Protein AF-A0A2D9T1X0-F1 (afdb_monomer_lite)

Radius of gyration: 30.09 Å; chains: 1; bounding box: 70×74×77 Å

Foldseek 3Di:
DDDDDDDDDDDDDDDDDDDDDDDDDDDDDDDDDDDDDDDDDDDDDDDDDDDDDDDDDDDDDPPPPPPPPPVVPPPPDDDVVVVVVVVVVVVLQVQLLVQLLVQLDDPDLQLSLLRSQQRSLVSNCVVVVPPGDDRADSVLSSVLLVPADPQQSLCSRSVSCVVQVPSNVVSLVPDDPVNVVSNCVSRPD

Sequence (189 aa):
MRHRLPWVLGALALGAVACTEDPADSDQEVESVDVVPAPEPEATPTDDPATDPLREDGLDAVAADTEEAEDEVEPSTLPPEAEAELEELTETLRAASTAAETFETGSTICEAAHASLAAMMEEVARRYPEQVRQTPPRGAFVQACERLPEEAQECLLPRHALAHVEDCRAITERLDPEQRELLQNALGG

pLDDT: mean 75.68, std 22.19, range [37.28, 98.19]

Structure (mmCIF, N/CA/C/O backbone):
data_AF-A0A2D9T1X0-F1
#
_entry.id   AF-A0A2D9T1X0-F1
#
loop_
_atom_site.group_PDB
_atom_site.id
_atom_site.type_symbol
_atom_site.label_atom_id
_atom_site.label_alt_id
_atom_site.label_comp_id
_atom_site.label_asym_id
_atom_site.label_entity_id
_atom_site.label_seq_id
_atom_site.pdbx_PDB_ins_code
_atom_site.Cartn_x
_atom_site.Cartn_y
_atom_site.Cartn_z
_atom_site.occupancy
_atom_site.B_iso_or_equiv
_atom_site.auth_seq_id
_atom_site.auth_comp_id
_atom_site.auth_asym_id
_atom_site.auth_atom_id
_atom_site.pdbx_PDB_model_num
ATOM 1 N N . MET A 1 1 ? 32.451 35.815 -16.939 1.00 43.84 1 MET A N 1
ATOM 2 C CA . MET A 1 1 ? 31.897 36.996 -16.241 1.00 43.84 1 MET A CA 1
ATOM 3 C C . MET A 1 1 ? 31.279 36.504 -14.943 1.00 43.84 1 MET A C 1
ATOM 5 O O . MET A 1 1 ? 30.621 35.476 -14.954 1.00 43.84 1 MET A O 1
ATOM 9 N N . ARG A 1 2 ? 31.636 37.134 -13.820 1.00 50.81 2 ARG A N 1
ATOM 10 C CA . ARG A 1 2 ? 31.332 36.687 -12.452 1.00 50.81 2 ARG A CA 1
ATOM 11 C C . ARG A 1 2 ? 29.913 37.125 -12.074 1.00 50.81 2 ARG A C 1
ATOM 13 O O . ARG A 1 2 ? 29.700 38.322 -11.917 1.00 50.81 2 ARG A O 1
ATOM 20 N N . HIS A 1 3 ? 28.984 36.193 -11.882 1.00 48.41 3 HIS A N 1
ATOM 21 C CA . HIS A 1 3 ? 27.696 36.497 -11.254 1.00 48.41 3 HIS A CA 1
ATOM 22 C C . HIS A 1 3 ? 27.802 36.273 -9.743 1.00 48.41 3 HIS A C 1
ATOM 24 O O . HIS A 1 3 ? 27.948 35.150 -9.273 1.00 48.41 3 HIS A O 1
ATOM 30 N N . ARG A 1 4 ? 27.787 37.379 -8.994 1.00 59.44 4 ARG A N 1
ATOM 31 C CA . ARG A 1 4 ? 27.561 37.420 -7.547 1.00 59.44 4 ARG A CA 1
ATOM 32 C C . ARG A 1 4 ? 26.070 37.694 -7.341 1.00 59.44 4 ARG A C 1
ATOM 34 O O . ARG A 1 4 ? 25.619 38.759 -7.754 1.00 59.44 4 ARG A O 1
ATOM 41 N N . LEU A 1 5 ? 25.330 36.779 -6.716 1.00 59.59 5 LEU A N 1
ATOM 42 C CA . LEU A 1 5 ? 24.031 37.095 -6.114 1.00 59.59 5 LEU A CA 1
ATOM 43 C C . LEU A 1 5 ? 24.205 37.185 -4.589 1.00 59.59 5 LEU A C 1
ATOM 45 O O . LEU A 1 5 ? 24.788 36.271 -4.002 1.00 59.59 5 LEU A O 1
ATOM 49 N N . PRO A 1 6 ? 23.751 38.274 -3.946 1.00 62.38 6 PRO A N 1
ATOM 50 C CA . PRO A 1 6 ? 23.831 38.432 -2.504 1.00 62.38 6 PRO A CA 1
ATOM 51 C C . PRO A 1 6 ? 22.693 37.674 -1.810 1.00 62.38 6 PRO A C 1
ATOM 53 O O . PRO A 1 6 ? 21.520 37.835 -2.135 1.00 62.38 6 PRO A O 1
ATOM 56 N N . TRP A 1 7 ? 23.076 36.874 -0.819 1.00 45.88 7 TRP A N 1
ATOM 57 C CA . TRP A 1 7 ? 22.215 36.395 0.254 1.00 45.88 7 TRP A CA 1
ATOM 58 C C . TRP A 1 7 ? 21.602 37.581 1.009 1.00 45.88 7 TRP A C 1
ATOM 60 O O . TRP A 1 7 ? 22.334 38.419 1.535 1.00 45.88 7 TRP A O 1
ATOM 70 N N . VAL A 1 8 ? 20.275 37.617 1.120 1.00 58.97 8 VAL A N 1
ATOM 71 C CA . VAL A 1 8 ? 19.579 38.415 2.135 1.00 58.97 8 VAL A CA 1
ATOM 72 C C . VAL A 1 8 ? 18.989 37.436 3.143 1.00 58.97 8 VAL A C 1
ATOM 74 O O . VAL A 1 8 ? 17.979 36.787 2.892 1.00 58.97 8 VAL A O 1
ATOM 77 N N . LEU A 1 9 ? 19.687 37.313 4.272 1.00 55.38 9 LEU A N 1
ATOM 78 C CA . LEU A 1 9 ? 19.218 36.691 5.506 1.00 55.38 9 LEU A CA 1
ATOM 79 C C . LEU A 1 9 ? 18.112 37.567 6.107 1.00 55.38 9 LEU A C 1
ATOM 81 O O . LEU A 1 9 ? 18.382 38.663 6.594 1.00 55.38 9 LEU A O 1
ATOM 85 N N . GLY A 1 10 ? 16.874 37.080 6.067 1.00 44.78 10 GLY A N 1
ATOM 86 C CA . GLY A 1 10 ? 15.753 37.636 6.817 1.00 44.78 10 GLY A CA 1
ATOM 87 C C . GLY A 1 10 ? 15.617 36.919 8.154 1.00 44.78 10 GLY A C 1
ATOM 88 O O . GLY A 1 10 ? 15.105 35.806 8.211 1.00 44.78 10 GLY A O 1
ATOM 89 N N . ALA A 1 11 ? 16.097 37.560 9.217 1.00 53.25 11 ALA A N 1
ATOM 90 C CA . ALA A 1 11 ? 15.861 37.160 10.595 1.00 53.25 11 ALA A CA 1
ATOM 91 C C . ALA A 1 11 ? 14.397 37.426 10.979 1.00 53.25 11 ALA A C 1
ATOM 93 O O . ALA A 1 11 ? 13.929 38.559 10.873 1.00 53.25 11 ALA A O 1
ATOM 94 N N . LEU A 1 12 ? 13.702 36.406 11.482 1.00 55.12 12 LEU A N 1
ATOM 95 C CA . LEU A 1 12 ? 12.467 36.573 12.243 1.00 55.12 12 LEU A CA 1
ATOM 96 C C . LEU A 1 12 ? 12.664 35.946 13.619 1.00 55.12 12 LEU A C 1
ATOM 98 O O . LEU A 1 12 ? 12.616 34.734 13.801 1.00 55.12 12 LEU A O 1
ATOM 102 N N . ALA A 1 13 ? 12.940 36.833 14.570 1.00 52.50 13 ALA A N 1
ATOM 103 C CA . ALA A 1 13 ? 12.792 36.603 15.990 1.00 52.50 13 ALA A CA 1
ATOM 104 C C . ALA A 1 13 ? 11.328 36.861 16.370 1.00 52.50 13 ALA A C 1
ATOM 106 O O . ALA A 1 13 ? 10.826 37.957 16.145 1.00 52.50 13 ALA A O 1
ATOM 107 N N . LEU A 1 14 ? 10.678 35.858 16.951 1.00 54.78 14 LEU A N 1
ATOM 108 C CA . LEU A 1 14 ? 9.442 35.897 17.741 1.00 54.78 14 LEU A CA 1
ATOM 109 C C . LEU A 1 14 ? 9.439 34.556 18.485 1.00 54.78 14 LEU A C 1
ATOM 111 O O . LEU A 1 14 ? 9.634 33.525 17.860 1.00 54.78 14 LEU A O 1
ATOM 115 N N . GLY A 1 15 ? 9.271 34.427 19.786 1.00 47.25 15 GLY A N 1
ATOM 116 C CA . GLY A 1 15 ? 9.027 35.344 20.881 1.00 47.25 15 GLY A CA 1
ATOM 117 C C . GLY A 1 15 ? 8.749 34.404 22.051 1.00 47.25 15 GLY A C 1
ATOM 118 O O . GLY A 1 15 ? 7.858 33.564 21.960 1.00 47.25 15 GLY A O 1
ATOM 119 N N . ALA A 1 16 ? 9.572 34.462 23.094 1.00 52.41 16 ALA A N 1
ATOM 120 C CA . ALA A 1 16 ? 9.382 33.651 24.286 1.00 52.41 16 ALA A CA 1
ATOM 121 C C . ALA A 1 16 ? 8.131 34.139 25.030 1.00 52.41 16 ALA A C 1
ATOM 123 O O . ALA A 1 16 ? 8.090 35.286 25.474 1.00 52.41 16 ALA A O 1
ATOM 124 N N . VAL A 1 17 ? 7.138 33.267 25.189 1.00 58.19 17 VAL A N 1
ATOM 125 C CA . VAL A 1 17 ? 6.122 33.396 26.236 1.00 58.19 17 VAL A CA 1
ATOM 126 C C . VAL A 1 17 ? 6.251 32.164 27.113 1.00 58.19 17 VAL A C 1
ATOM 128 O O . VAL A 1 17 ? 5.961 31.045 26.700 1.00 58.19 17 VAL A O 1
ATOM 131 N N . ALA A 1 18 ? 6.774 32.404 28.310 1.00 48.94 18 ALA A N 1
ATOM 132 C CA . ALA A 1 18 ? 6.751 31.474 29.415 1.00 48.94 18 ALA A CA 1
ATOM 133 C C . ALA A 1 18 ? 5.303 31.324 29.900 1.00 48.94 18 ALA A C 1
ATOM 135 O O . ALA A 1 18 ? 4.686 32.311 30.296 1.00 48.94 18 ALA A O 1
ATOM 136 N N . CYS A 1 19 ? 4.795 30.095 29.900 1.00 62.22 19 CYS A N 1
ATOM 137 C CA . CYS A 1 19 ? 3.714 29.692 30.788 1.00 62.22 19 CYS A CA 1
ATOM 138 C C . CYS A 1 19 ? 4.312 28.701 31.784 1.00 62.22 19 CYS A C 1
ATOM 140 O O . CYS A 1 19 ? 4.759 27.613 31.427 1.00 62.22 19 CYS A O 1
ATOM 142 N N . THR A 1 20 ? 4.403 29.175 33.019 1.00 57.97 20 THR A N 1
ATOM 143 C CA . THR A 1 20 ? 4.550 28.395 34.239 1.00 57.97 20 THR A CA 1
ATOM 144 C C . THR A 1 20 ? 3.359 27.455 34.387 1.00 57.97 20 THR A C 1
ATOM 146 O O . THR A 1 20 ? 2.254 27.854 34.051 1.00 57.97 20 THR A O 1
ATOM 149 N N . GLU A 1 21 ? 3.580 26.234 34.871 1.00 54.38 21 GLU A N 1
ATOM 150 C CA . GLU A 1 21 ? 2.894 25.656 36.039 1.00 54.38 21 GLU A CA 1
ATOM 151 C C . GLU A 1 21 ? 3.222 24.159 36.163 1.00 54.38 21 GLU A C 1
ATOM 153 O O . GLU A 1 21 ? 2.776 23.317 35.391 1.00 54.38 21 GLU A O 1
ATOM 158 N N . ASP A 1 22 ? 4.065 23.892 37.159 1.00 57.44 22 ASP A N 1
ATOM 159 C CA . ASP A 1 22 ? 4.236 22.642 37.905 1.00 57.44 22 ASP A CA 1
ATOM 160 C C . ASP A 1 22 ? 3.071 22.565 38.919 1.00 57.44 22 ASP A C 1
ATOM 162 O O . ASP A 1 22 ? 2.733 23.611 39.495 1.00 57.44 22 ASP A O 1
ATOM 166 N N . PRO A 1 23 ? 2.407 21.407 39.127 1.00 55.31 23 PRO A N 1
ATOM 167 C CA . PRO A 1 23 ? 2.865 20.556 40.230 1.00 55.31 23 PRO A CA 1
ATOM 168 C C . PRO A 1 23 ? 2.621 19.037 40.113 1.00 55.31 23 PRO A C 1
ATOM 170 O O . PRO A 1 23 ? 1.718 18.565 39.426 1.00 55.31 23 PRO A O 1
ATOM 173 N N . ALA A 1 24 ? 3.359 18.339 40.983 1.00 46.12 24 ALA A N 1
ATOM 174 C CA . ALA A 1 24 ? 3.021 17.088 41.673 1.00 46.12 24 ALA A CA 1
ATOM 175 C C . ALA A 1 24 ? 3.340 15.761 40.960 1.00 46.12 24 ALA A C 1
ATOM 177 O O . ALA A 1 24 ? 2.510 15.138 40.306 1.00 46.12 24 ALA A O 1
ATOM 178 N N . ASP A 1 25 ? 4.565 15.290 41.196 1.00 46.03 25 ASP A N 1
ATOM 179 C CA . ASP A 1 25 ? 4.829 14.226 42.179 1.00 46.03 25 ASP A CA 1
ATOM 180 C C . ASP A 1 25 ? 3.603 13.377 42.580 1.00 46.03 25 ASP A C 1
ATOM 182 O O . ASP A 1 25 ? 2.707 13.810 43.311 1.00 46.03 25 ASP A O 1
ATOM 186 N N . SER A 1 26 ? 3.574 12.142 42.095 1.00 50.31 26 SER A N 1
ATOM 187 C CA . SER A 1 26 ? 2.886 11.034 42.750 1.00 50.31 26 SER A CA 1
ATOM 188 C C . SER A 1 26 ? 3.635 9.760 42.400 1.00 50.31 26 SER A C 1
ATOM 190 O O . SER A 1 26 ? 3.354 9.096 41.402 1.00 50.31 26 SER A O 1
ATOM 192 N N . ASP A 1 27 ? 4.612 9.451 43.247 1.00 46.34 27 ASP A N 1
ATOM 193 C CA . ASP A 1 27 ? 5.010 8.084 43.541 1.00 46.34 27 ASP A CA 1
ATOM 194 C C . ASP A 1 27 ? 3.757 7.225 43.770 1.00 46.34 27 ASP A C 1
ATOM 196 O O . ASP A 1 27 ? 2.950 7.483 44.667 1.00 46.34 27 ASP A O 1
ATOM 200 N N . GLN A 1 28 ? 3.602 6.175 42.969 1.00 48.91 28 GLN A N 1
ATOM 201 C CA . GLN A 1 28 ? 2.800 5.026 43.363 1.00 48.91 28 GLN A CA 1
ATOM 202 C C . GLN A 1 28 ? 3.618 3.766 43.097 1.00 48.91 28 GLN A C 1
ATOM 204 O O . GLN A 1 28 ? 3.569 3.145 42.036 1.00 48.91 28 GLN A O 1
ATOM 209 N N . GLU A 1 29 ? 4.438 3.445 44.095 1.00 46.28 29 GLU A N 1
ATOM 210 C CA . GLU A 1 29 ? 4.947 2.106 44.323 1.00 46.28 29 GLU A CA 1
ATOM 211 C C . GLU A 1 29 ? 3.789 1.148 44.658 1.00 46.28 29 GLU A C 1
ATOM 213 O O . GLU A 1 29 ? 2.901 1.472 45.443 1.00 46.28 29 GLU A O 1
ATOM 218 N N . VAL A 1 30 ? 3.907 -0.057 44.092 1.00 48.47 30 VAL A N 1
ATOM 219 C CA . VAL A 1 30 ? 3.386 -1.364 44.527 1.00 48.47 30 VAL A CA 1
ATOM 220 C C . VAL A 1 30 ? 1.869 -1.581 44.632 1.00 48.47 30 VAL A C 1
ATOM 222 O O . VAL A 1 30 ? 1.229 -1.212 45.603 1.00 48.47 30 VAL A O 1
ATOM 225 N N . GLU A 1 31 ? 1.344 -2.428 43.741 1.00 47.66 31 GLU A N 1
ATOM 226 C CA . GLU A 1 31 ? 0.754 -3.695 44.195 1.00 47.66 31 GLU A CA 1
ATOM 227 C C . GLU A 1 31 ? 0.831 -4.748 43.080 1.00 47.66 31 GLU A C 1
ATOM 229 O O . GLU A 1 31 ? 0.137 -4.704 42.067 1.00 47.66 31 GLU A O 1
ATOM 234 N N . SER A 1 32 ? 1.739 -5.701 43.260 1.00 52.56 32 SER A N 1
ATOM 235 C CA . SER A 1 32 ? 1.721 -6.989 42.583 1.00 52.56 32 SER A CA 1
ATOM 236 C C . SER A 1 32 ? 0.535 -7.797 43.105 1.00 52.56 32 SER A C 1
ATOM 238 O O . SER A 1 32 ? 0.541 -8.183 44.275 1.00 52.56 32 SER A O 1
ATOM 240 N N . VAL A 1 33 ? -0.443 -8.073 42.241 1.00 52.72 33 VAL A N 1
ATOM 241 C CA . VAL A 1 33 ? -1.524 -9.022 42.522 1.00 52.72 33 VAL A CA 1
ATOM 242 C C . VAL A 1 33 ? -1.424 -10.206 41.568 1.00 52.72 33 VAL A C 1
ATOM 244 O O . VAL A 1 33 ? -1.300 -10.057 40.353 1.00 52.72 33 VAL A O 1
ATOM 247 N N . ASP A 1 34 ? -1.435 -11.370 42.205 1.00 49.19 34 ASP A N 1
ATOM 248 C CA . ASP A 1 34 ? -1.411 -12.735 41.711 1.00 49.19 34 ASP A CA 1
ATOM 249 C C . ASP A 1 34 ? -2.084 -13.010 40.359 1.00 49.19 34 ASP A C 1
ATOM 251 O O . ASP A 1 34 ? -3.245 -12.696 40.099 1.00 49.19 34 ASP A O 1
ATOM 255 N N . VAL A 1 35 ? -1.336 -13.778 39.569 1.00 50.41 35 VAL A N 1
ATOM 256 C CA . VAL A 1 35 ? -1.814 -14.705 38.545 1.00 50.41 35 VAL A CA 1
ATOM 257 C C . VAL A 1 35 ? -2.841 -15.669 39.146 1.00 50.41 35 VAL A C 1
ATOM 259 O O . VAL A 1 35 ? -2.502 -16.449 40.032 1.00 50.41 35 VAL A O 1
ATOM 262 N N . VAL A 1 36 ? -4.049 -15.722 38.578 1.00 54.88 36 VAL A N 1
ATOM 263 C CA . VAL A 1 36 ? -4.933 -16.900 38.658 1.00 54.88 36 VAL A CA 1
ATOM 264 C C . VAL A 1 36 ? -5.550 -17.139 37.266 1.00 54.88 36 VAL A C 1
ATOM 266 O O . VAL A 1 36 ? -5.914 -16.173 36.597 1.00 54.88 36 VAL A O 1
ATOM 269 N N . PRO A 1 37 ? -5.577 -18.397 36.782 1.00 51.94 37 PRO A N 1
ATOM 270 C CA . PRO A 1 37 ? -5.518 -18.723 35.360 1.00 51.94 37 PRO A CA 1
ATOM 271 C C . PRO A 1 37 ? -6.873 -18.752 34.643 1.00 51.94 37 PRO A C 1
ATOM 273 O O . PRO A 1 37 ? -7.941 -18.793 35.251 1.00 51.94 37 PRO A O 1
ATOM 276 N N . ALA A 1 38 ? -6.762 -18.805 33.315 1.00 49.22 38 ALA A N 1
ATOM 277 C CA . ALA A 1 38 ? -7.806 -19.124 32.355 1.00 49.22 38 ALA A CA 1
ATOM 278 C C . ALA A 1 38 ? -8.633 -20.370 32.723 1.00 49.22 38 ALA A C 1
ATOM 280 O O . ALA A 1 38 ? -8.080 -21.377 33.175 1.00 49.22 38 ALA A O 1
ATOM 281 N N . PRO A 1 39 ? -9.931 -20.349 32.393 1.00 45.09 39 PRO A N 1
ATOM 282 C CA . PRO A 1 39 ? -10.650 -21.542 31.987 1.00 45.09 39 PRO A CA 1
ATOM 283 C C . PRO A 1 39 ? -11.050 -21.450 30.506 1.00 45.09 39 PRO A C 1
ATOM 285 O O . PRO A 1 39 ? -12.018 -20.794 30.145 1.00 45.09 39 PRO A O 1
ATOM 288 N N . GLU A 1 40 ? -10.332 -22.180 29.664 1.00 47.00 40 GLU A N 1
ATOM 289 C CA . GLU A 1 40 ? -10.893 -22.877 28.500 1.00 47.00 40 GLU A CA 1
ATOM 290 C C . GLU A 1 40 ? -10.432 -24.344 28.635 1.00 47.00 40 GLU A C 1
ATOM 292 O O . GLU A 1 40 ? -9.414 -24.563 29.305 1.00 47.00 40 GLU A O 1
ATOM 297 N N . PRO A 1 41 ? -11.083 -25.372 28.054 1.00 50.31 41 PRO A N 1
ATOM 298 C CA . PRO A 1 41 ? -12.150 -25.341 27.049 1.00 50.31 41 PRO A CA 1
ATOM 299 C C . PRO A 1 41 ? -13.328 -26.295 27.366 1.00 50.31 41 PRO A C 1
ATOM 301 O O . PRO A 1 41 ? -13.127 -27.403 27.863 1.00 50.31 41 PRO A O 1
ATOM 304 N N . GLU A 1 42 ? -14.554 -25.946 26.972 1.00 42.62 42 GLU A N 1
ATOM 305 C CA . GLU A 1 42 ? -15.572 -26.976 26.718 1.00 42.62 42 GLU A CA 1
ATOM 306 C C . GLU A 1 42 ? -15.734 -27.148 25.216 1.00 42.62 42 GLU A C 1
ATOM 308 O O . GLU A 1 42 ? -16.128 -26.248 24.479 1.00 42.62 42 GLU A O 1
ATOM 313 N N . ALA A 1 43 ? -15.335 -28.333 24.777 1.00 41.38 43 ALA A N 1
ATOM 314 C CA . ALA A 1 43 ? -15.369 -28.770 23.408 1.00 41.38 43 ALA A CA 1
ATOM 315 C C . ALA A 1 43 ? -16.615 -29.623 23.137 1.00 41.38 43 ALA A C 1
ATOM 317 O O . ALA A 1 43 ? -17.142 -30.305 24.019 1.00 41.38 43 ALA A O 1
ATOM 318 N N . THR A 1 44 ? -16.888 -29.724 21.835 1.00 43.41 44 THR A N 1
ATOM 319 C CA . THR A 1 44 ? -17.511 -30.847 21.115 1.00 43.41 44 THR A CA 1
ATOM 320 C C . THR A 1 44 ? -19.017 -30.713 20.802 1.00 43.41 44 THR A C 1
ATOM 322 O O . THR A 1 44 ? -19.690 -29.824 21.316 1.00 43.41 44 THR A O 1
ATOM 325 N N . PRO A 1 45 ? -19.522 -31.479 19.817 1.00 50.84 45 PRO A N 1
ATOM 326 C CA . PRO A 1 45 ? -19.800 -30.958 18.484 1.00 50.84 45 PRO A CA 1
ATOM 327 C C . PRO A 1 45 ? -21.254 -31.276 18.099 1.00 50.84 45 PRO A C 1
ATOM 329 O O . PRO A 1 45 ? -21.930 -32.086 18.734 1.00 50.84 45 PRO A O 1
ATOM 332 N N . THR A 1 46 ? -21.769 -30.704 17.020 1.00 40.38 46 THR A N 1
ATOM 333 C CA . THR A 1 46 ? -22.938 -31.305 16.365 1.00 40.38 46 THR A CA 1
ATOM 334 C C . THR A 1 46 ? -22.733 -31.237 14.866 1.00 40.38 46 THR A C 1
ATOM 336 O O . THR A 1 46 ? -23.019 -30.237 14.217 1.00 40.38 46 THR A O 1
ATOM 339 N N . ASP A 1 47 ? -22.153 -32.324 14.363 1.00 44.28 47 ASP A N 1
ATOM 340 C CA . ASP A 1 47 ? -22.444 -32.877 13.047 1.00 44.28 47 ASP A CA 1
ATOM 341 C C . ASP A 1 47 ? -23.965 -32.986 12.878 1.00 44.28 47 ASP A C 1
ATOM 343 O O . ASP A 1 47 ? -24.621 -33.642 13.689 1.00 44.28 47 ASP A O 1
ATOM 347 N N . ASP A 1 48 ? -24.508 -32.406 11.812 1.00 43.75 48 ASP A N 1
ATOM 348 C CA . ASP A 1 48 ? -25.709 -32.951 11.181 1.00 43.75 48 ASP A CA 1
ATOM 349 C C . ASP A 1 48 ? -25.604 -32.782 9.651 1.00 43.75 48 ASP A C 1
ATOM 351 O O . ASP A 1 48 ? -25.845 -31.695 9.112 1.00 43.75 48 ASP A O 1
ATOM 355 N N . PRO A 1 49 ? -25.163 -33.827 8.927 1.00 49.31 49 PRO A N 1
ATOM 356 C CA . PRO A 1 49 ? -25.198 -33.873 7.474 1.00 49.31 49 PRO A CA 1
ATOM 357 C C . PRO A 1 49 ? -26.599 -34.281 7.004 1.00 49.31 49 PRO A C 1
ATOM 359 O O . PRO A 1 49 ? -26.886 -35.456 6.777 1.00 49.31 49 PRO A O 1
ATOM 362 N N . ALA A 1 50 ? -27.473 -33.300 6.796 1.00 44.59 50 ALA A N 1
ATOM 363 C CA . ALA A 1 50 ? -28.732 -33.514 6.092 1.00 44.59 50 ALA A CA 1
ATOM 364 C C . 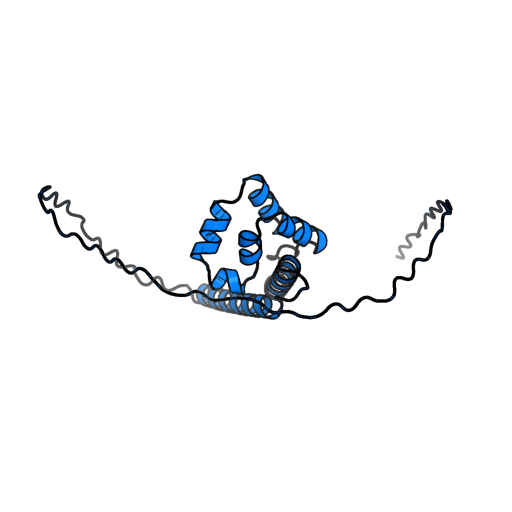ALA A 1 50 ? -28.547 -33.283 4.584 1.00 44.59 50 ALA A C 1
ATOM 366 O O . ALA A 1 50 ? -28.916 -32.253 4.023 1.00 44.59 50 ALA A O 1
ATOM 367 N N . THR A 1 51 ? -27.972 -34.281 3.917 1.00 41.53 51 THR A N 1
ATOM 368 C CA . THR A 1 51 ? -28.344 -34.620 2.540 1.00 41.53 51 THR A CA 1
ATOM 369 C C . THR A 1 51 ? -29.840 -34.923 2.488 1.00 41.53 51 THR A C 1
ATOM 371 O O . THR A 1 51 ? -30.277 -35.873 3.134 1.00 41.53 51 THR A O 1
ATOM 374 N N . ASP A 1 52 ? -30.594 -34.190 1.669 1.00 38.22 52 ASP A N 1
ATOM 375 C CA . ASP A 1 52 ? -31.854 -34.680 1.104 1.00 38.22 52 ASP A CA 1
ATOM 376 C C . ASP A 1 52 ? -31.785 -34.598 -0.437 1.00 38.22 52 ASP A C 1
ATOM 378 O O . ASP A 1 52 ? -31.321 -33.584 -0.974 1.00 38.22 52 ASP A O 1
ATOM 382 N N . PRO A 1 53 ? -32.127 -35.686 -1.152 1.00 47.53 53 PRO A N 1
ATOM 383 C CA . PRO A 1 53 ? -31.816 -35.870 -2.559 1.00 47.53 53 PRO A CA 1
ATOM 384 C C . PRO A 1 53 ? -32.955 -35.429 -3.491 1.00 47.53 53 PRO A C 1
ATOM 386 O O . PRO A 1 53 ? -34.130 -35.532 -3.173 1.00 47.53 53 PRO A O 1
ATOM 389 N N . LEU A 1 54 ? -32.562 -35.060 -4.713 1.00 46.00 54 LEU A N 1
ATOM 390 C CA . LEU A 1 54 ? -33.287 -35.296 -5.969 1.00 46.00 54 LEU A CA 1
ATOM 391 C C . LEU A 1 54 ? -34.809 -35.050 -5.970 1.00 46.00 54 LEU A C 1
ATOM 393 O O . LEU A 1 54 ? -35.614 -35.932 -5.666 1.00 46.00 54 LEU A O 1
ATOM 397 N N . ARG A 1 55 ? -35.208 -33.939 -6.595 1.00 37.28 55 ARG A N 1
ATOM 398 C CA . ARG A 1 55 ? -36.346 -33.988 -7.517 1.00 37.28 55 ARG A CA 1
ATOM 399 C C . ARG A 1 55 ? -35.975 -33.346 -8.845 1.00 37.28 55 ARG A C 1
ATOM 401 O O . ARG A 1 55 ? -36.033 -32.134 -9.024 1.00 37.28 55 ARG A O 1
ATOM 408 N N . GLU A 1 56 ? -35.581 -34.231 -9.749 1.00 51.06 56 GLU A N 1
ATOM 409 C CA . GLU A 1 56 ? -35.642 -34.053 -11.190 1.00 51.06 56 GLU A CA 1
ATOM 410 C C . GLU A 1 56 ? -37.095 -33.794 -11.605 1.00 51.06 56 GLU A C 1
ATOM 412 O O . GLU A 1 56 ? -38.006 -34.430 -11.077 1.00 51.06 56 GLU A O 1
ATOM 417 N N . ASP A 1 57 ? -37.305 -32.845 -12.514 1.00 39.69 57 ASP A N 1
ATOM 418 C CA . ASP A 1 57 ? -38.213 -32.993 -13.656 1.00 39.69 57 ASP A CA 1
ATOM 419 C C . ASP A 1 57 ? -38.218 -31.691 -14.468 1.00 39.69 57 ASP A C 1
ATOM 421 O O . ASP A 1 57 ? -38.853 -30.702 -14.107 1.00 39.69 57 ASP A O 1
ATOM 425 N N . GLY A 1 58 ? -37.513 -31.745 -15.598 1.00 38.62 58 GLY A N 1
ATOM 426 C CA . GLY A 1 58 ? -38.046 -31.286 -16.875 1.00 38.62 58 GLY A CA 1
ATOM 427 C C . GLY A 1 58 ? -38.118 -29.785 -17.116 1.00 38.62 58 GLY A C 1
ATOM 428 O O . GLY A 1 58 ? -39.162 -29.181 -16.903 1.00 38.62 58 GLY A O 1
ATOM 429 N N . LEU A 1 59 ? -37.084 -29.249 -17.767 1.00 44.12 59 LEU A N 1
ATOM 430 C CA . LEU A 1 59 ? -37.292 -28.342 -18.895 1.00 44.12 59 LEU A CA 1
ATOM 431 C C . LEU A 1 59 ? -36.322 -28.708 -20.020 1.00 44.12 59 LEU A C 1
ATOM 433 O O . LEU A 1 59 ? -35.124 -28.447 -19.954 1.00 44.12 59 LEU A O 1
ATOM 437 N N . ASP A 1 60 ? -36.905 -29.396 -20.998 1.00 39.56 60 ASP A N 1
ATOM 438 C CA . ASP A 1 60 ? -36.570 -29.443 -22.413 1.00 39.56 60 ASP A CA 1
ATOM 439 C C . ASP A 1 60 ? -35.356 -28.633 -22.879 1.00 39.56 60 ASP A C 1
ATOM 441 O O . ASP A 1 60 ? -35.309 -27.404 -22.826 1.00 39.56 60 ASP A O 1
ATOM 445 N N . ALA A 1 61 ? -34.442 -29.400 -23.469 1.00 49.94 61 ALA A N 1
ATOM 446 C CA . ALA A 1 61 ? -33.639 -29.071 -24.631 1.00 49.94 61 ALA A CA 1
ATOM 447 C C . ALA A 1 61 ? -34.073 -27.802 -25.390 1.00 49.94 61 ALA A C 1
ATOM 449 O O . ALA A 1 61 ? -34.915 -27.829 -26.286 1.00 49.94 61 ALA A O 1
ATOM 450 N N . VAL A 1 62 ? -33.346 -26.720 -25.141 1.00 44.38 62 VAL A N 1
ATOM 451 C CA . VAL A 1 62 ? -32.871 -25.877 -26.232 1.00 44.38 62 VAL A CA 1
ATOM 452 C C . VAL A 1 62 ? -31.396 -26.192 -26.406 1.00 44.38 62 VAL A C 1
ATOM 454 O O . VAL A 1 62 ? -30.527 -25.610 -25.763 1.00 44.38 62 VAL A O 1
ATOM 457 N N . ALA A 1 63 ? -31.128 -27.170 -27.272 1.00 45.88 63 ALA A N 1
ATOM 458 C CA . ALA A 1 63 ? -29.872 -27.224 -27.998 1.00 45.88 63 ALA A CA 1
ATOM 459 C C . ALA A 1 63 ? -29.798 -25.936 -28.831 1.00 45.88 63 ALA A C 1
ATOM 461 O O . ALA A 1 63 ? -30.242 -25.882 -29.974 1.00 45.88 63 ALA A O 1
ATOM 462 N N . ALA A 1 64 ? -29.352 -24.856 -28.196 1.00 44.84 64 ALA A N 1
ATOM 463 C CA . ALA A 1 64 ? -28.688 -23.803 -28.919 1.00 44.84 64 ALA A CA 1
ATOM 464 C C . ALA A 1 64 ? -27.329 -24.395 -29.277 1.00 44.84 64 ALA A C 1
ATOM 466 O O . ALA A 1 64 ? -26.548 -24.722 -28.383 1.00 44.84 64 ALA A O 1
ATOM 467 N N . ASP A 1 65 ? -27.126 -24.612 -30.573 1.00 46.25 65 ASP A N 1
ATOM 468 C CA . ASP A 1 65 ? -25.824 -24.598 -31.227 1.00 46.25 65 ASP A CA 1
ATOM 469 C C . ASP A 1 65 ? -24.997 -23.442 -30.643 1.00 46.25 65 ASP A C 1
ATOM 471 O O . ASP A 1 65 ? -25.013 -22.313 -31.133 1.00 46.25 65 ASP A O 1
ATOM 475 N N . THR A 1 66 ? -24.306 -23.705 -29.542 1.00 45.03 66 THR A N 1
ATOM 476 C CA . THR A 1 66 ? -23.054 -23.031 -29.269 1.00 45.03 66 THR A CA 1
ATOM 477 C C . THR A 1 66 ? -22.083 -23.794 -30.142 1.00 45.03 66 THR A C 1
ATOM 479 O O . THR A 1 66 ? -21.577 -24.841 -29.743 1.00 45.03 66 THR A O 1
ATOM 482 N N . GLU A 1 67 ? -21.906 -23.322 -31.377 1.00 52.47 67 GLU A N 1
ATOM 483 C CA . GL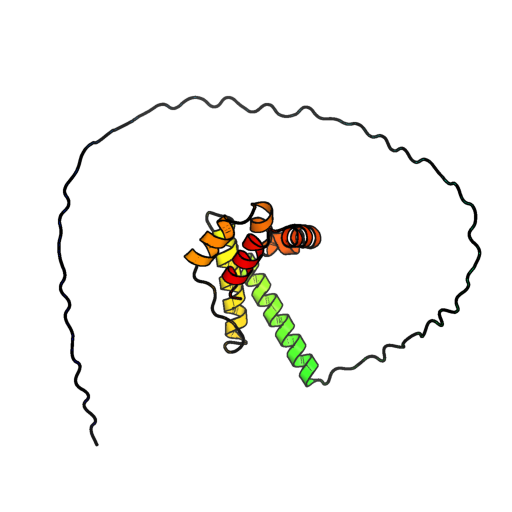U A 1 67 ? -20.647 -23.548 -32.067 1.00 52.47 67 GLU A CA 1
ATOM 484 C C . GLU A 1 67 ? -19.574 -23.122 -31.060 1.00 52.47 67 GLU A C 1
ATOM 486 O O . GLU A 1 67 ? -19.388 -21.932 -30.791 1.00 52.47 67 GLU A O 1
ATOM 491 N N . GLU A 1 68 ? -18.947 -24.109 -30.415 1.00 52.59 68 GLU A N 1
ATOM 492 C CA . GLU A 1 68 ? -17.594 -23.978 -29.911 1.00 52.59 68 GLU A CA 1
ATOM 493 C C . GLU A 1 68 ? -16.780 -23.562 -31.132 1.00 52.59 68 GLU A C 1
ATOM 495 O O . GLU A 1 68 ? -16.252 -24.379 -31.880 1.00 52.59 68 GLU A O 1
ATOM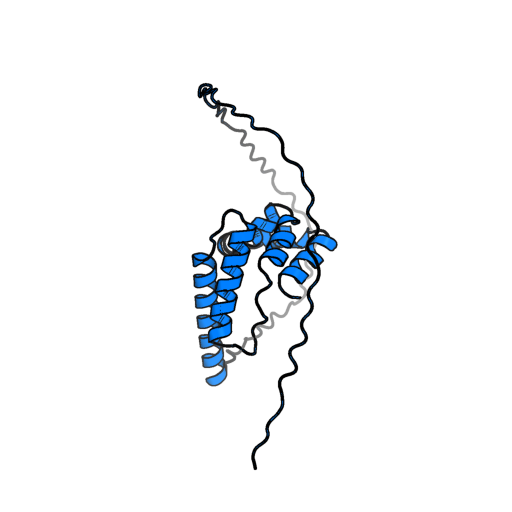 500 N N . ALA A 1 69 ? -16.727 -22.252 -31.369 1.00 52.34 69 ALA A N 1
ATOM 501 C CA . ALA A 1 69 ? -15.518 -21.657 -31.866 1.00 52.34 69 ALA A CA 1
ATOM 502 C C . ALA A 1 69 ? -14.485 -22.004 -30.797 1.00 52.34 69 ALA A C 1
ATOM 504 O O . ALA A 1 69 ? -14.331 -21.311 -29.790 1.00 52.34 69 ALA A O 1
ATOM 505 N N . GLU A 1 70 ? -13.852 -23.156 -30.998 1.00 53.03 70 GLU A N 1
ATOM 506 C CA . GLU A 1 70 ? -12.455 -23.371 -30.696 1.00 53.03 70 GLU A CA 1
ATOM 507 C C . GLU A 1 70 ? -11.744 -22.177 -31.341 1.00 53.03 70 GLU A C 1
ATOM 509 O O . GLU A 1 70 ? -11.302 -22.224 -32.487 1.00 53.03 70 GLU A O 1
ATOM 514 N N . ASP A 1 71 ? -11.772 -21.032 -30.655 1.00 48.31 71 ASP A N 1
ATOM 515 C CA . ASP A 1 71 ? -10.858 -19.941 -30.906 1.00 48.31 71 ASP A CA 1
ATOM 516 C C . ASP A 1 71 ? -9.523 -20.580 -30.550 1.00 48.31 71 ASP A C 1
ATOM 518 O O . ASP A 1 71 ? -9.131 -20.659 -29.383 1.00 48.31 71 ASP A O 1
ATOM 522 N N . GLU A 1 72 ? -8.924 -21.233 -31.550 1.00 52.81 72 GLU A N 1
ATOM 523 C CA . GLU A 1 72 ? -7.529 -21.602 -31.552 1.00 52.81 72 GLU A CA 1
ATOM 524 C C . GLU A 1 72 ? -6.818 -20.290 -31.260 1.00 52.81 72 GLU A C 1
ATOM 526 O O . GLU A 1 72 ? -6.586 -19.481 -32.157 1.00 52.81 72 GLU A O 1
ATOM 531 N N . VAL A 1 73 ? -6.570 -20.040 -29.972 1.00 59.38 73 VAL A N 1
ATOM 532 C CA . VAL A 1 73 ? -5.720 -18.961 -29.508 1.00 59.38 73 VAL A CA 1
ATOM 533 C C . VAL A 1 73 ? -4.371 -19.301 -30.110 1.00 59.38 73 VAL A C 1
ATOM 535 O O . VAL A 1 73 ? -3.601 -20.077 -29.536 1.00 59.38 73 VAL A O 1
ATOM 538 N N . GLU A 1 74 ? -4.128 -18.805 -31.325 1.00 55.50 74 GLU A N 1
ATOM 539 C CA . GLU A 1 74 ? -2.832 -18.912 -31.961 1.00 55.50 74 GLU A CA 1
ATOM 540 C C . GLU A 1 74 ? -1.832 -18.432 -30.912 1.00 55.50 74 GLU A C 1
ATOM 542 O O . GLU A 1 74 ? -2.060 -17.379 -30.299 1.00 55.50 74 GLU A O 1
ATOM 547 N N . PRO A 1 75 ? -0.771 -19.205 -30.625 1.00 57.47 75 PRO A N 1
ATOM 548 C CA . PRO A 1 75 ? 0.207 -18.807 -29.635 1.00 57.47 75 PRO A CA 1
ATOM 549 C C . PRO A 1 75 ? 0.806 -17.486 -30.103 1.00 57.47 75 PRO A C 1
ATOM 551 O O . PRO A 1 75 ? 1.647 -17.445 -31.000 1.00 57.47 75 PRO A O 1
ATOM 554 N N . SER A 1 76 ? 0.317 -16.393 -29.521 1.00 66.50 76 SER A N 1
ATOM 555 C CA . SER A 1 76 ? 0.777 -15.052 -29.817 1.00 66.50 76 SER A CA 1
ATOM 556 C C . SER A 1 76 ? 2.169 -14.939 -29.219 1.00 66.50 76 SER A C 1
ATOM 558 O O . SER A 1 76 ? 2.336 -14.572 -28.058 1.00 66.50 76 SER A O 1
ATOM 560 N N . THR A 1 77 ? 3.174 -15.330 -29.999 1.00 78.88 77 THR A N 1
ATOM 561 C CA . THR A 1 77 ? 4.578 -15.162 -29.641 1.00 78.88 77 THR A CA 1
ATOM 562 C C . THR A 1 77 ? 4.835 -13.671 -29.509 1.00 78.88 77 THR A C 1
ATOM 564 O O . THR A 1 77 ? 4.704 -12.925 -30.487 1.00 78.88 77 THR A O 1
ATOM 567 N N . LEU A 1 78 ? 5.146 -13.229 -28.294 1.00 81.62 78 LEU A N 1
ATOM 568 C CA . LEU A 1 78 ? 5.529 -11.851 -28.048 1.00 81.62 78 LEU A CA 1
ATOM 569 C C . LEU A 1 78 ? 6.825 -11.557 -28.822 1.00 81.62 78 LEU A C 1
ATOM 571 O O . LEU A 1 78 ? 7.675 -12.436 -28.978 1.00 81.62 78 LEU A O 1
ATOM 575 N N . PRO A 1 79 ? 7.008 -10.331 -29.338 1.00 87.69 79 PRO A N 1
ATOM 576 C CA . PRO A 1 79 ? 8.314 -9.909 -29.816 1.00 87.69 79 PRO A CA 1
ATOM 577 C C . PRO A 1 79 ? 9.361 -10.120 -28.709 1.00 87.69 79 PRO A C 1
ATOM 579 O O . PRO A 1 79 ? 9.054 -9.848 -27.548 1.00 87.69 79 PRO A O 1
ATOM 582 N N . PRO A 1 80 ? 10.602 -10.524 -29.034 1.00 85.00 80 PRO A N 1
ATOM 583 C CA . PRO A 1 80 ? 11.621 -10.844 -28.026 1.00 85.00 80 PRO A CA 1
ATOM 584 C C . PRO A 1 80 ? 11.927 -9.669 -27.083 1.00 85.00 80 PRO A C 1
ATOM 586 O O . PRO A 1 80 ? 12.334 -9.867 -25.944 1.00 85.00 80 PRO A O 1
ATOM 589 N N . GLU A 1 81 ? 11.708 -8.434 -27.542 1.00 85.94 81 GLU A N 1
ATOM 590 C CA . GLU A 1 81 ? 11.850 -7.229 -26.720 1.00 85.94 81 GLU A CA 1
ATOM 591 C C . GLU A 1 81 ? 10.756 -7.140 -25.644 1.00 85.94 81 GLU A C 1
ATOM 593 O O . GLU A 1 81 ? 11.058 -6.864 -24.489 1.00 85.94 81 GLU A O 1
ATOM 598 N N . ALA A 1 82 ? 9.509 -7.476 -25.991 1.00 89.44 82 ALA A N 1
ATOM 599 C CA . ALA A 1 82 ? 8.395 -7.503 -25.046 1.00 89.44 82 ALA A CA 1
ATOM 600 C C . ALA A 1 82 ? 8.516 -8.663 -24.041 1.00 89.44 82 ALA A C 1
ATOM 602 O O . ALA A 1 82 ? 8.114 -8.523 -22.889 1.00 89.44 82 ALA A O 1
ATOM 603 N N . GLU A 1 83 ? 9.088 -9.799 -24.454 1.00 90.12 83 GLU A N 1
ATOM 604 C CA . GLU A 1 83 ? 9.396 -10.911 -23.543 1.00 90.12 83 GLU A CA 1
ATOM 605 C C . GLU A 1 83 ? 10.440 -10.503 -22.496 1.00 90.12 83 GLU A C 1
ATOM 607 O O . GLU A 1 83 ? 10.241 -10.748 -21.306 1.00 90.12 83 GLU A O 1
ATOM 612 N N . ALA A 1 84 ? 11.513 -9.828 -22.919 1.00 89.81 84 ALA A N 1
ATOM 613 C CA . ALA A 1 84 ? 12.552 -9.343 -22.015 1.00 89.81 84 ALA A CA 1
ATOM 614 C C . ALA A 1 84 ? 12.025 -8.278 -21.036 1.00 89.81 84 ALA A C 1
ATOM 616 O O . ALA A 1 84 ? 12.337 -8.326 -19.847 1.00 89.81 84 ALA A O 1
ATOM 617 N N . GLU A 1 85 ? 11.193 -7.343 -21.509 1.00 90.69 85 GLU A N 1
ATOM 618 C CA . GLU A 1 85 ? 10.536 -6.354 -20.644 1.00 90.69 85 GLU A CA 1
ATOM 619 C C . GLU A 1 85 ? 9.600 -7.017 -19.622 1.00 90.69 85 GLU A C 1
ATOM 621 O O . GLU A 1 85 ? 9.575 -6.625 -18.454 1.00 90.69 85 GLU A O 1
ATOM 626 N N . LEU A 1 86 ? 8.857 -8.052 -20.028 1.00 92.50 86 LEU A N 1
ATOM 627 C CA . LEU A 1 86 ? 7.976 -8.799 -19.131 1.00 92.50 86 LEU A CA 1
ATOM 628 C C . LEU A 1 86 ? 8.759 -9.594 -18.076 1.00 92.50 86 LEU A C 1
ATOM 630 O O . LEU A 1 86 ? 8.349 -9.644 -16.912 1.00 92.50 86 LEU A O 1
ATOM 634 N N . GLU A 1 87 ? 9.874 -10.215 -18.461 1.00 93.75 87 GLU A N 1
ATOM 635 C CA . GLU A 1 87 ? 10.753 -10.930 -17.533 1.00 93.75 87 GLU A CA 1
ATOM 636 C C . GLU A 1 87 ? 11.331 -9.973 -16.483 1.00 93.75 87 GLU A C 1
ATOM 638 O O . GLU A 1 87 ? 11.248 -10.245 -15.283 1.00 93.75 87 GLU A O 1
ATOM 643 N N . GLU A 1 88 ? 11.813 -8.809 -16.919 1.00 93.56 88 GLU A N 1
ATOM 644 C CA . GLU A 1 88 ? 12.326 -7.760 -16.038 1.00 93.56 88 GLU A CA 1
ATOM 645 C C . GLU A 1 88 ? 11.253 -7.224 -15.078 1.00 93.56 88 GLU A C 1
ATOM 647 O O . GLU A 1 88 ? 11.500 -7.057 -13.877 1.00 93.56 88 GLU A O 1
ATOM 652 N N . LEU A 1 89 ? 10.042 -6.981 -15.586 1.00 93.62 89 LEU A N 1
ATOM 653 C CA . LEU A 1 89 ? 8.916 -6.553 -14.764 1.00 93.62 89 LEU A CA 1
ATOM 654 C C . LEU A 1 89 ? 8.590 -7.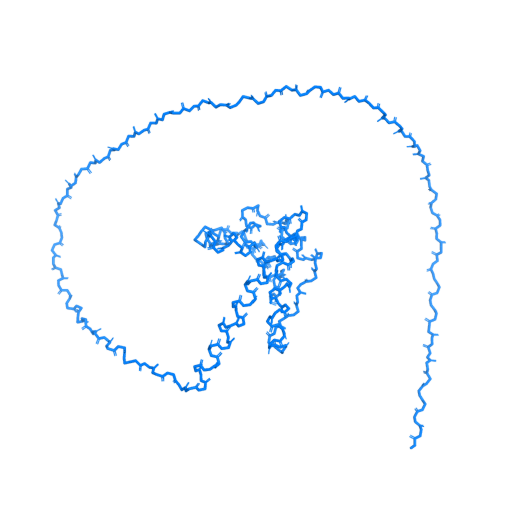613 -13.707 1.00 93.62 89 LEU A C 1
ATOM 656 O O . LEU A 1 89 ? 8.400 -7.289 -12.535 1.00 93.62 89 LEU A O 1
ATOM 660 N N . THR A 1 90 ? 8.575 -8.887 -14.098 1.00 95.19 90 THR A N 1
ATOM 661 C CA . THR A 1 90 ? 8.304 -10.009 -13.190 1.00 95.19 90 THR A CA 1
ATOM 662 C C . THR A 1 90 ? 9.385 -10.136 -12.115 1.00 95.19 90 THR A C 1
ATOM 664 O O . THR A 1 90 ? 9.077 -10.405 -10.952 1.00 95.19 90 THR A O 1
ATOM 667 N N . GLU A 1 91 ? 10.655 -9.931 -12.470 1.00 96.31 91 GLU A N 1
ATOM 668 C CA . GLU A 1 91 ? 11.756 -9.888 -11.506 1.00 96.31 91 GLU A CA 1
ATOM 669 C C . GLU A 1 91 ? 11.601 -8.735 -10.516 1.00 96.31 91 GLU A C 1
ATOM 671 O O . GLU A 1 91 ? 11.706 -8.951 -9.306 1.00 96.31 91 GLU A O 1
ATOM 676 N N . THR A 1 92 ? 11.263 -7.545 -11.012 1.00 95.38 92 THR A N 1
ATOM 677 C CA . THR A 1 92 ? 11.040 -6.364 -10.173 1.00 95.38 92 THR A CA 1
ATOM 678 C C . THR A 1 92 ? 9.878 -6.580 -9.208 1.00 95.38 92 THR A C 1
ATOM 680 O O . THR A 1 92 ? 10.014 -6.309 -8.017 1.00 95.38 92 THR A O 1
ATOM 683 N N . LEU A 1 93 ? 8.755 -7.129 -9.682 1.00 94.75 93 LEU A N 1
ATOM 684 C CA . LEU A 1 93 ? 7.601 -7.446 -8.837 1.00 94.75 93 LEU A CA 1
ATOM 685 C C . LEU A 1 93 ? 7.966 -8.457 -7.746 1.00 94.75 93 LEU A C 1
ATOM 687 O O . LEU A 1 93 ? 7.630 -8.253 -6.584 1.00 94.75 93 LEU A O 1
ATOM 691 N N . ARG A 1 94 ? 8.722 -9.507 -8.085 1.00 95.81 94 ARG A N 1
ATOM 692 C CA . ARG A 1 94 ? 9.185 -10.502 -7.105 1.00 95.81 94 ARG A CA 1
ATOM 693 C C . ARG A 1 94 ? 10.092 -9.888 -6.039 1.00 95.81 94 ARG A C 1
ATOM 695 O O . ARG A 1 94 ? 9.950 -10.208 -4.857 1.00 95.81 94 ARG A O 1
ATOM 702 N N . ALA A 1 95 ? 11.025 -9.028 -6.445 1.00 96.50 95 ALA A N 1
ATOM 703 C CA . ALA A 1 95 ? 11.903 -8.318 -5.522 1.00 96.50 95 ALA A CA 1
ATOM 704 C C . ALA A 1 95 ? 11.099 -7.394 -4.596 1.00 96.50 95 ALA A C 1
ATOM 706 O O . ALA A 1 95 ? 11.277 -7.439 -3.380 1.00 96.50 95 ALA A O 1
ATOM 707 N N . ALA A 1 96 ? 10.155 -6.635 -5.155 1.00 96.00 96 ALA A N 1
ATOM 708 C CA . ALA A 1 96 ? 9.290 -5.735 -4.407 1.00 96.00 96 ALA A CA 1
ATOM 709 C C . ALA A 1 96 ? 8.402 -6.482 -3.397 1.00 96.00 96 ALA A C 1
ATOM 711 O O . ALA A 1 96 ? 8.312 -6.059 -2.246 1.00 96.00 96 ALA A O 1
ATOM 712 N N . SER A 1 97 ? 7.813 -7.624 -3.775 1.00 95.06 97 SER A N 1
ATOM 713 C CA . SER A 1 97 ? 7.060 -8.483 -2.849 1.00 95.06 97 SER A CA 1
ATOM 714 C C . SER A 1 97 ? 7.948 -9.021 -1.727 1.00 95.06 97 SER A C 1
ATOM 716 O O . SER A 1 97 ? 7.599 -8.894 -0.559 1.00 95.06 97 SER A O 1
ATOM 718 N N . THR A 1 98 ? 9.136 -9.538 -2.058 1.00 96.44 98 THR A N 1
ATOM 719 C CA . THR A 1 98 ? 10.089 -10.054 -1.056 1.00 96.44 98 THR A CA 1
ATOM 720 C C . THR A 1 98 ? 10.502 -8.962 -0.064 1.00 96.44 98 THR A C 1
ATOM 722 O O . THR A 1 98 ? 10.593 -9.205 1.142 1.00 96.44 98 THR A O 1
ATOM 725 N N . ALA A 1 99 ? 10.737 -7.742 -0.555 1.00 96.69 99 ALA A N 1
ATOM 726 C CA . ALA A 1 99 ? 11.026 -6.594 0.291 1.00 96.69 99 ALA A CA 1
ATOM 727 C C . ALA A 1 99 ? 9.829 -6.266 1.191 1.00 96.69 99 ALA A C 1
ATOM 729 O O . ALA A 1 99 ? 9.992 -6.162 2.403 1.00 96.69 99 ALA A O 1
ATOM 730 N N . ALA A 1 100 ? 8.619 -6.191 0.641 1.00 96.19 100 ALA A N 1
ATOM 731 C CA . ALA A 1 100 ? 7.419 -5.899 1.416 1.00 96.19 100 ALA A CA 1
ATOM 732 C C . ALA A 1 100 ? 7.243 -6.871 2.598 1.00 96.19 100 ALA A C 1
ATOM 734 O O . ALA A 1 100 ? 7.061 -6.422 3.727 1.00 96.19 100 ALA A O 1
ATOM 735 N N . GLU A 1 101 ? 7.396 -8.178 2.367 1.00 94.94 101 GLU A N 1
ATOM 736 C CA . GLU A 1 101 ? 7.303 -9.214 3.408 1.00 94.94 101 GLU A CA 1
ATOM 737 C C . GLU A 1 101 ? 8.423 -9.119 4.454 1.00 94.94 101 GLU A C 1
ATOM 739 O O . GLU A 1 101 ? 8.208 -9.381 5.637 1.00 94.94 101 GLU A O 1
ATOM 744 N N . THR A 1 102 ? 9.632 -8.743 4.030 1.00 96.31 102 THR A N 1
ATOM 745 C CA . THR A 1 102 ? 10.788 -8.578 4.927 1.00 96.31 102 THR A CA 1
ATOM 746 C C . THR A 1 102 ? 10.611 -7.379 5.860 1.00 96.31 102 THR A C 1
ATOM 748 O O . THR A 1 102 ? 11.076 -7.405 7.000 1.00 96.31 102 THR A O 1
ATOM 751 N N . PHE A 1 103 ? 9.945 -6.330 5.376 1.00 95.69 103 PHE A N 1
ATOM 752 C CA . PHE A 1 103 ? 9.762 -5.063 6.078 1.00 95.69 103 PHE A CA 1
ATOM 753 C C . PHE A 1 103 ? 8.376 -4.907 6.723 1.00 95.69 103 PHE A C 1
ATOM 755 O O . PHE A 1 103 ? 8.058 -3.811 7.181 1.00 95.69 103 PHE A O 1
ATOM 762 N N . GLU A 1 104 ? 7.592 -5.985 6.852 1.00 93.50 104 GLU A N 1
ATOM 763 C CA . GLU A 1 104 ? 6.385 -6.037 7.700 1.00 93.50 104 GLU A CA 1
ATOM 764 C C . GLU A 1 104 ? 6.762 -5.965 9.187 1.00 93.50 104 GLU A C 1
ATOM 766 O O . GLU A 1 104 ? 6.690 -6.929 9.949 1.00 93.50 104 GLU A O 1
ATOM 771 N N . THR A 1 105 ? 7.230 -4.795 9.609 1.00 91.75 105 THR A N 1
ATOM 772 C CA . THR A 1 105 ? 7.747 -4.543 10.952 1.00 91.75 105 THR A CA 1
ATOM 773 C C . THR A 1 105 ? 7.170 -3.249 11.495 1.00 91.75 105 THR A C 1
ATOM 775 O O . THR A 1 105 ? 7.108 -2.240 10.798 1.00 91.75 105 THR A O 1
ATOM 778 N N . GLY A 1 106 ? 6.777 -3.252 12.761 1.00 92.44 106 GLY A N 1
ATOM 779 C CA . GLY A 1 106 ? 6.179 -2.095 13.411 1.00 92.44 106 GLY A CA 1
ATOM 780 C C . GLY A 1 106 ? 5.613 -2.482 14.767 1.00 92.44 106 GLY A C 1
ATOM 781 O O . GLY A 1 106 ? 5.542 -3.664 15.100 1.00 92.44 106 GLY A O 1
ATOM 782 N N . SER A 1 107 ? 5.229 -1.485 15.559 1.00 95.00 107 SER A N 1
ATOM 783 C CA . SER A 1 107 ? 4.535 -1.726 16.827 1.00 95.00 107 SER A CA 1
ATOM 784 C C . SER A 1 107 ? 3.027 -1.936 16.647 1.00 95.00 107 SER A C 1
ATOM 786 O O . SER A 1 107 ? 2.370 -2.436 17.556 1.00 95.00 107 SER A O 1
ATOM 788 N N . THR A 1 108 ? 2.491 -1.601 15.467 1.00 97.75 108 THR A N 1
ATOM 789 C CA . THR A 1 108 ? 1.086 -1.786 15.078 1.00 97.75 108 THR A CA 1
ATOM 790 C C . THR A 1 108 ? 0.978 -2.328 13.647 1.00 97.75 108 THR A C 1
ATOM 792 O O . THR A 1 108 ? 1.931 -2.227 12.869 1.00 97.75 108 THR A O 1
ATOM 795 N N . ILE A 1 109 ? -0.198 -2.856 13.278 1.00 97.88 109 ILE A N 1
ATOM 796 C CA . ILE A 1 109 ? -0.509 -3.322 11.911 1.00 97.88 109 ILE A CA 1
ATOM 797 C C . ILE A 1 109 ? -0.262 -2.203 10.891 1.00 97.88 109 ILE A C 1
ATOM 799 O O . ILE A 1 109 ? 0.410 -2.405 9.883 1.00 97.88 109 ILE A O 1
ATOM 803 N N . CYS A 1 110 ? -0.728 -0.991 11.190 1.00 97.75 110 CYS A N 1
ATOM 804 C CA . CYS A 1 110 ? -0.589 0.159 10.304 1.00 97.75 110 CYS A CA 1
ATOM 805 C C . CYS A 1 110 ? 0.861 0.631 10.134 1.00 97.75 110 CYS A C 1
ATOM 807 O O . CYS A 1 110 ? 1.242 1.082 9.051 1.00 97.75 110 CYS A O 1
ATOM 809 N N . GLU A 1 111 ? 1.688 0.520 11.177 1.00 98.06 111 GLU A N 1
ATOM 810 C CA . GLU A 1 111 ? 3.122 0.795 11.061 1.00 98.06 111 GLU A CA 1
ATOM 811 C C . GLU A 1 111 ? 3.837 -0.253 10.202 1.00 98.06 111 GLU A C 1
ATOM 813 O O . GLU A 1 111 ? 4.656 0.123 9.362 1.00 98.06 111 GLU A O 1
ATOM 818 N N . ALA A 1 112 ? 3.496 -1.534 10.374 1.00 98.19 112 ALA A N 1
ATOM 819 C CA . ALA A 1 112 ? 4.034 -2.624 9.565 1.00 98.19 112 ALA A CA 1
ATOM 820 C C . ALA A 1 112 ? 3.636 -2.491 8.090 1.00 98.19 112 ALA A C 1
ATOM 822 O O . ALA A 1 112 ? 4.500 -2.555 7.220 1.00 98.19 112 ALA A O 1
ATOM 823 N N . ALA A 1 113 ? 2.365 -2.196 7.809 1.00 97.38 113 ALA A N 1
ATOM 824 C CA . ALA A 1 113 ? 1.875 -1.959 6.455 1.00 97.38 113 ALA A CA 1
ATOM 825 C C . ALA A 1 113 ? 2.601 -0.786 5.771 1.00 97.38 113 ALA A C 1
ATOM 827 O O . ALA A 1 113 ? 2.988 -0.887 4.605 1.00 97.38 113 ALA A O 1
ATOM 828 N N . HIS A 1 114 ? 2.846 0.319 6.493 1.00 97.31 114 HIS A N 1
ATOM 829 C CA . HIS A 1 114 ? 3.612 1.448 5.947 1.00 97.31 114 HIS A CA 1
ATOM 830 C C . HIS A 1 114 ? 5.052 1.056 5.614 1.00 97.31 114 HIS A C 1
ATOM 832 O O . HIS A 1 114 ? 5.547 1.409 4.543 1.00 97.31 114 HIS A O 1
ATOM 838 N N . ALA A 1 115 ? 5.719 0.328 6.514 1.00 97.75 115 ALA A N 1
ATOM 839 C CA . ALA A 1 115 ? 7.097 -0.105 6.319 1.00 97.75 115 ALA A CA 1
ATOM 840 C C . ALA A 1 115 ? 7.231 -1.041 5.105 1.00 97.75 115 ALA A C 1
ATOM 842 O O . ALA A 1 115 ? 8.114 -0.835 4.267 1.00 97.75 115 ALA A O 1
ATOM 843 N N . SER A 1 116 ? 6.307 -1.987 4.939 1.00 97.25 116 SER A N 1
ATOM 844 C CA . SER A 1 116 ? 6.255 -2.864 3.768 1.00 97.25 116 SER A CA 1
ATOM 845 C C . SER A 1 116 ? 5.988 -2.118 2.471 1.00 97.25 116 SER A C 1
ATOM 847 O O . SER A 1 116 ? 6.668 -2.360 1.474 1.00 97.25 116 SER A O 1
ATOM 849 N N . LEU A 1 117 ? 5.024 -1.192 2.474 1.00 95.69 117 LEU A N 1
ATOM 850 C CA . LEU A 1 117 ? 4.731 -0.355 1.314 1.00 95.69 117 LEU A CA 1
ATOM 851 C C . LEU A 1 117 ? 5.957 0.475 0.922 1.00 95.69 117 LEU A C 1
ATOM 853 O O . LEU A 1 117 ? 6.311 0.542 -0.253 1.00 95.69 117 LEU A O 1
ATOM 857 N N . ALA A 1 118 ? 6.630 1.084 1.900 1.00 95.81 118 ALA A N 1
ATOM 858 C CA . ALA A 1 118 ? 7.829 1.873 1.662 1.00 95.81 118 ALA A CA 1
ATOM 859 C C . ALA A 1 118 ? 8.949 1.035 1.029 1.00 95.81 118 ALA A C 1
ATOM 861 O O . ALA A 1 118 ? 9.556 1.484 0.058 1.00 95.81 118 ALA A O 1
ATOM 862 N N . ALA A 1 119 ? 9.176 -0.181 1.531 1.00 96.69 119 ALA A N 1
ATOM 863 C CA . ALA A 1 119 ? 10.181 -1.095 0.995 1.00 96.69 119 ALA A CA 1
ATOM 864 C C . ALA A 1 119 ? 9.849 -1.556 -0.433 1.00 96.69 119 ALA A C 1
ATOM 866 O O . ALA A 1 119 ? 10.715 -1.542 -1.306 1.00 96.69 119 ALA A O 1
ATOM 867 N N . MET A 1 120 ? 8.585 -1.898 -0.695 1.00 95.50 120 MET A N 1
ATOM 868 C CA . MET A 1 120 ? 8.112 -2.259 -2.032 1.00 95.50 120 MET A CA 1
ATOM 869 C C . MET A 1 120 ? 8.363 -1.122 -3.029 1.00 95.50 120 MET A C 1
ATOM 871 O O . MET A 1 120 ? 8.950 -1.332 -4.088 1.00 95.50 120 MET A O 1
ATOM 875 N N . MET A 1 121 ? 7.964 0.099 -2.667 1.00 94.12 121 MET A N 1
ATOM 876 C CA . MET A 1 121 ? 8.123 1.284 -3.511 1.00 94.12 121 MET A CA 1
ATOM 877 C C . MET A 1 121 ? 9.597 1.634 -3.735 1.00 94.12 121 MET A C 1
ATOM 879 O O . MET A 1 121 ? 9.953 2.062 -4.829 1.00 94.12 121 MET A O 1
ATOM 883 N N . GLU A 1 122 ? 10.467 1.418 -2.744 1.00 95.00 122 GLU A N 1
ATOM 884 C CA . GLU A 1 122 ? 11.912 1.593 -2.906 1.00 95.00 122 GLU A CA 1
ATOM 885 C C . GLU A 1 122 ? 12.490 0.622 -3.946 1.00 95.00 122 GLU A C 1
ATOM 887 O O . GLU A 1 122 ? 13.246 1.052 -4.818 1.00 95.00 122 GLU A O 1
ATOM 892 N N . GLU A 1 123 ? 12.110 -0.659 -3.906 1.00 95.50 123 GLU A N 1
ATOM 893 C CA . GLU A 1 123 ? 12.578 -1.638 -4.896 1.00 95.50 123 GLU A CA 1
ATOM 894 C C . GLU A 1 123 ? 12.107 -1.295 -6.310 1.00 95.50 123 GLU A C 1
ATOM 896 O O . GLU A 1 123 ? 12.912 -1.287 -7.246 1.00 95.50 123 GLU A O 1
ATOM 901 N N . VAL A 1 124 ? 10.834 -0.922 -6.478 1.00 94.56 124 VAL A N 1
ATOM 902 C CA . VAL A 1 124 ? 10.331 -0.510 -7.797 1.00 94.56 124 VAL A CA 1
ATOM 903 C C . VAL A 1 124 ? 11.027 0.779 -8.258 1.00 94.56 124 VAL A C 1
ATOM 905 O O . VAL A 1 124 ? 11.408 0.883 -9.424 1.00 94.56 124 VAL A O 1
ATOM 908 N N . ALA A 1 125 ? 11.276 1.744 -7.364 1.00 94.38 125 ALA A N 1
ATOM 909 C CA . ALA A 1 125 ? 11.911 3.018 -7.711 1.00 94.38 125 ALA A CA 1
ATOM 910 C C . ALA A 1 125 ? 13.376 2.863 -8.146 1.00 94.38 125 ALA A C 1
ATOM 912 O O . ALA A 1 125 ? 13.862 3.664 -8.945 1.00 94.38 125 ALA A O 1
ATOM 913 N N . ARG A 1 126 ? 14.089 1.832 -7.672 1.00 93.12 126 ARG A N 1
ATOM 914 C CA . ARG A 1 126 ? 15.455 1.531 -8.138 1.00 93.12 126 ARG A CA 1
ATOM 915 C C . ARG A 1 126 ? 15.489 1.180 -9.624 1.00 93.12 126 ARG A C 1
ATOM 917 O O . ARG A 1 126 ?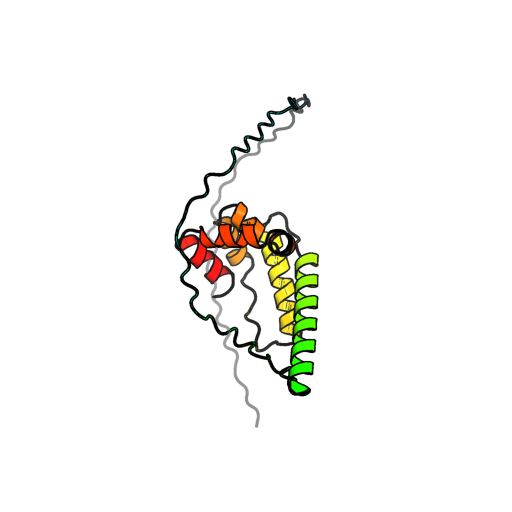 16.450 1.538 -10.305 1.00 93.12 126 ARG A O 1
ATOM 924 N N . ARG A 1 127 ? 14.459 0.490 -10.123 1.00 90.75 127 ARG A N 1
ATOM 925 C CA . ARG A 1 127 ? 14.361 0.070 -11.529 1.00 90.75 127 ARG A CA 1
ATOM 926 C C . ARG A 1 127 ? 13.637 1.104 -12.392 1.00 90.75 127 ARG A C 1
ATOM 928 O O . ARG A 1 127 ? 14.085 1.377 -13.504 1.00 90.75 127 ARG A O 1
ATOM 935 N N . TYR A 1 128 ? 12.570 1.698 -11.860 1.00 93.00 128 TYR A N 1
ATOM 936 C CA . TYR A 1 128 ? 11.640 2.573 -12.573 1.00 93.00 128 TYR A CA 1
ATOM 937 C C . TYR A 1 128 ? 11.389 3.896 -11.820 1.00 93.00 128 TYR A C 1
ATOM 939 O O . TYR A 1 128 ? 10.252 4.201 -11.451 1.00 93.00 128 TYR A O 1
ATOM 947 N N . PRO A 1 129 ? 12.422 4.729 -11.600 1.00 92.12 129 PRO A N 1
ATOM 948 C CA . PRO A 1 129 ? 12.318 5.917 -10.744 1.00 92.12 129 PRO A CA 1
ATOM 949 C C . PRO A 1 129 ? 11.290 6.948 -11.232 1.00 92.12 129 PRO A C 1
ATOM 951 O O . PRO A 1 129 ? 10.686 7.641 -10.423 1.00 92.12 129 PRO A O 1
ATOM 954 N N . GLU A 1 130 ? 11.064 7.030 -12.544 1.00 91.94 130 GLU A N 1
ATOM 955 C CA . GLU A 1 130 ? 10.116 7.974 -13.158 1.00 91.94 130 GLU A CA 1
ATOM 956 C C . GLU A 1 130 ? 8.659 7.474 -13.141 1.00 91.94 130 GLU A C 1
ATOM 958 O O . GLU A 1 130 ? 7.739 8.223 -13.463 1.00 91.94 130 GLU A O 1
ATOM 963 N N . GLN A 1 131 ? 8.436 6.198 -12.813 1.00 86.50 131 GLN A N 1
ATOM 964 C CA . GLN A 1 131 ? 7.117 5.549 -12.872 1.00 86.50 131 GLN A CA 1
ATOM 965 C C . GLN A 1 131 ? 6.523 5.331 -11.476 1.00 86.50 131 GLN A C 1
ATOM 967 O O . GLN A 1 131 ? 5.325 5.081 -11.339 1.00 86.50 131 GLN A O 1
ATOM 972 N N . VAL A 1 132 ? 7.347 5.451 -10.434 1.00 87.94 132 VAL A N 1
ATOM 973 C CA . VAL A 1 132 ? 6.945 5.237 -9.046 1.00 87.94 132 VAL A CA 1
ATOM 974 C C . VAL A 1 132 ? 6.509 6.551 -8.414 1.00 87.94 132 VAL A C 1
ATOM 976 O O . VAL A 1 132 ? 7.230 7.549 -8.416 1.00 87.94 132 VAL A O 1
ATOM 979 N N . ARG A 1 133 ? 5.301 6.551 -7.847 1.00 85.75 133 ARG A N 1
ATOM 980 C CA . ARG A 1 133 ? 4.819 7.661 -7.017 1.00 85.75 133 ARG A CA 1
ATOM 981 C C . ARG A 1 133 ? 5.633 7.725 -5.726 1.00 85.75 133 ARG A C 1
ATOM 983 O O . ARG A 1 133 ? 6.168 6.725 -5.270 1.00 85.75 133 ARG A O 1
ATOM 990 N N . GLN A 1 134 ? 5.720 8.896 -5.104 1.00 86.00 134 GLN A N 1
ATOM 991 C CA . GLN A 1 134 ? 6.387 8.979 -3.805 1.00 86.00 134 GLN A CA 1
ATOM 992 C C . GLN A 1 134 ? 5.602 8.200 -2.750 1.00 86.00 134 GLN A C 1
ATOM 994 O O . GLN A 1 134 ? 4.374 8.283 -2.700 1.00 86.00 134 GLN A O 1
ATOM 999 N N . THR A 1 135 ? 6.324 7.486 -1.887 1.00 89.38 135 THR A N 1
ATOM 1000 C CA . THR A 1 135 ? 5.728 6.811 -0.737 1.00 89.38 135 THR A CA 1
ATOM 1001 C C . THR A 1 135 ? 4.993 7.830 0.141 1.00 89.38 135 THR A C 1
ATOM 1003 O O . THR A 1 135 ? 5.565 8.876 0.474 1.00 89.38 135 THR A O 1
ATOM 1006 N N . PRO A 1 136 ? 3.752 7.534 0.558 1.00 90.06 136 PRO A N 1
ATOM 1007 C CA . PRO A 1 136 ? 2.995 8.385 1.464 1.00 90.06 136 PRO A CA 1
ATOM 1008 C C . PRO A 1 136 ? 3.775 8.689 2.755 1.00 90.06 136 PRO A C 1
ATOM 1010 O O . PRO A 1 136 ? 4.441 7.796 3.300 1.00 90.06 136 PRO A O 1
ATOM 1013 N N . PRO A 1 137 ? 3.688 9.917 3.303 1.00 92.25 137 PRO A N 1
ATOM 1014 C CA . PRO A 1 137 ? 4.286 10.226 4.595 1.00 92.25 137 PRO A CA 1
ATOM 1015 C C . PRO A 1 137 ? 3.744 9.293 5.682 1.00 92.25 137 PRO A C 1
ATOM 1017 O O . PRO A 1 137 ? 2.530 9.145 5.820 1.00 92.25 137 PRO A O 1
ATOM 1020 N N . ARG A 1 138 ? 4.641 8.726 6.500 1.00 94.38 138 ARG A N 1
ATOM 1021 C CA . ARG A 1 138 ? 4.302 7.736 7.540 1.00 94.38 138 ARG A CA 1
ATOM 1022 C C . ARG A 1 138 ? 3.097 8.135 8.387 1.00 94.38 138 ARG A C 1
ATOM 1024 O O . ARG A 1 138 ? 2.156 7.366 8.509 1.00 94.38 138 ARG A O 1
ATOM 1031 N N . GLY A 1 139 ? 3.112 9.343 8.953 1.00 94.25 139 GLY A N 1
ATOM 1032 C CA . GLY A 1 139 ? 2.039 9.800 9.840 1.00 94.25 139 GLY A CA 1
ATOM 1033 C C . GLY A 1 139 ? 0.675 9.897 9.150 1.00 94.25 139 GLY A C 1
ATOM 1034 O O . GLY A 1 139 ? -0.330 9.551 9.757 1.00 94.25 139 GLY A O 1
ATOM 1035 N N . ALA A 1 140 ? 0.643 10.317 7.880 1.00 92.12 140 ALA A N 1
ATOM 1036 C CA . ALA A 1 140 ? -0.599 10.411 7.116 1.00 92.12 140 ALA A CA 1
ATOM 1037 C C . ALA A 1 140 ? -1.158 9.020 6.786 1.00 92.12 140 ALA A C 1
ATOM 1039 O O . ALA A 1 140 ? -2.350 8.785 6.955 1.00 92.12 140 ALA A O 1
ATOM 1040 N N . PHE A 1 141 ? -0.289 8.090 6.376 1.00 95.50 141 PHE A N 1
ATOM 1041 C CA . PHE A 1 141 ? -0.685 6.711 6.100 1.00 95.50 141 PHE A CA 1
ATOM 1042 C C . PHE A 1 141 ? -1.188 5.998 7.357 1.00 95.50 141 PHE A C 1
ATOM 1044 O O . PHE A 1 141 ? -2.269 5.422 7.336 1.00 95.50 141 PHE A O 1
ATOM 1051 N N . VAL A 1 142 ? -0.428 6.055 8.458 1.00 96.31 142 VAL A N 1
ATOM 1052 C CA . VAL A 1 142 ? -0.782 5.358 9.705 1.00 96.31 142 VAL A CA 1
ATOM 1053 C C . VAL A 1 142 ? -2.109 5.879 10.251 1.00 96.31 142 VAL A C 1
ATOM 1055 O O . VAL A 1 142 ? -2.997 5.080 10.518 1.00 96.31 142 VAL A O 1
ATOM 1058 N N . GLN A 1 143 ? -2.299 7.203 10.300 1.00 94.94 143 GLN A N 1
ATOM 1059 C CA . GLN A 1 143 ? -3.566 7.796 10.737 1.00 94.94 143 GLN A CA 1
ATOM 1060 C C . GLN A 1 143 ? -4.747 7.371 9.855 1.00 94.94 143 GLN A C 1
ATOM 1062 O O . GLN A 1 143 ? -5.861 7.213 10.350 1.00 94.94 143 GLN A O 1
ATOM 1067 N N . ALA A 1 144 ? -4.533 7.223 8.548 1.00 94.94 144 ALA A N 1
ATOM 1068 C CA . ALA A 1 144 ? -5.569 6.737 7.654 1.00 94.94 144 ALA A CA 1
ATOM 1069 C C . ALA A 1 144 ? -5.876 5.252 7.925 1.00 94.94 144 ALA A C 1
ATOM 1071 O O . ALA A 1 144 ? -7.021 4.886 8.175 1.00 94.94 144 ALA A O 1
ATOM 1072 N N . CYS A 1 145 ? -4.852 4.405 7.961 1.00 96.69 145 CYS A N 1
ATOM 1073 C CA . CYS A 1 145 ? -5.007 2.984 8.251 1.00 96.69 145 CYS A CA 1
ATOM 1074 C C . CYS A 1 145 ? -5.758 2.735 9.572 1.00 96.69 145 CYS A C 1
ATOM 1076 O O . CYS A 1 145 ? -6.710 1.963 9.590 1.00 96.69 145 CYS A O 1
ATOM 1078 N N . GLU A 1 146 ? -5.438 3.466 10.641 1.00 96.75 146 GLU A N 1
ATOM 1079 C CA . GLU A 1 146 ? -6.088 3.321 11.955 1.00 96.75 146 GLU A CA 1
ATOM 1080 C C . GLU A 1 146 ? -7.586 3.676 11.956 1.00 96.75 146 GLU A C 1
ATOM 1082 O O . GLU A 1 146 ? -8.311 3.315 12.882 1.00 96.75 146 GLU A O 1
ATOM 1087 N N . ARG A 1 147 ? -8.074 4.388 10.932 1.00 96.31 147 ARG A N 1
ATOM 1088 C CA . ARG A 1 147 ? -9.502 4.706 10.761 1.00 96.31 147 ARG A CA 1
ATOM 1089 C C . ARG A 1 147 ? -10.277 3.627 10.005 1.00 96.31 147 ARG A C 1
ATOM 1091 O O . ARG A 1 147 ? -11.502 3.729 9.904 1.00 96.31 147 ARG A O 1
AT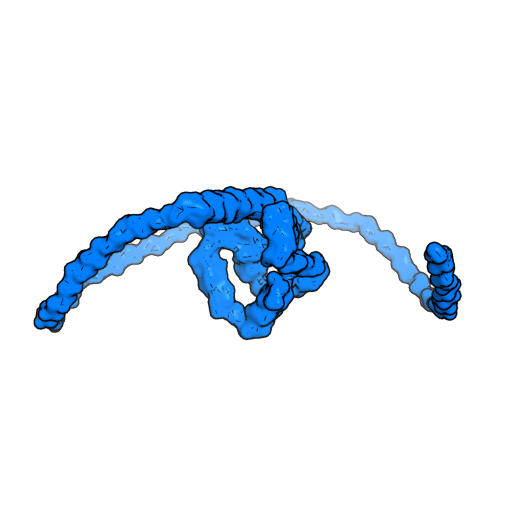OM 1098 N N . LEU A 1 148 ? -9.589 2.636 9.448 1.00 96.19 148 LEU A N 1
ATOM 1099 C CA . LEU A 1 148 ? -10.217 1.482 8.820 1.00 96.19 148 LEU A CA 1
ATOM 1100 C C . LEU A 1 148 ? -10.642 0.460 9.886 1.00 96.19 148 LEU A C 1
ATOM 1102 O O . LEU A 1 148 ? -10.033 0.413 10.957 1.00 96.19 148 LEU A O 1
ATOM 1106 N N . PRO A 1 149 ? -11.657 -0.378 9.607 1.00 96.31 149 PRO A N 1
ATOM 1107 C CA . PRO A 1 149 ? -11.941 -1.556 10.422 1.00 96.31 149 PRO A CA 1
ATOM 1108 C C . PRO A 1 149 ? -10.705 -2.455 10.523 1.00 96.31 149 PRO A C 1
ATOM 1110 O O . PRO A 1 149 ? -9.926 -2.524 9.572 1.00 96.31 149 PRO A O 1
ATOM 1113 N N . GLU A 1 150 ? -10.534 -3.152 11.645 1.00 96.88 150 GLU A N 1
ATOM 1114 C CA . GLU A 1 150 ? -9.355 -3.994 11.899 1.00 96.88 150 GLU A CA 1
ATOM 1115 C C . GLU A 1 150 ? -9.154 -5.043 10.797 1.00 96.88 150 GLU A C 1
ATOM 1117 O O . GLU A 1 150 ? -8.045 -5.180 10.285 1.00 96.88 150 GLU A O 1
ATOM 1122 N N . GLU A 1 151 ? -10.235 -5.662 10.302 1.00 96.56 151 GLU A N 1
ATOM 1123 C CA . GLU A 1 151 ? -10.140 -6.649 9.218 1.00 96.56 151 GLU A CA 1
ATOM 1124 C C . GLU A 1 151 ? -9.605 -6.032 7.914 1.00 96.56 151 GLU A C 1
ATOM 1126 O O . GLU A 1 151 ? -8.932 -6.684 7.123 1.00 96.56 151 GLU A O 1
ATOM 1131 N N . ALA A 1 152 ? -9.873 -4.746 7.677 1.00 96.44 152 ALA A N 1
ATOM 1132 C CA . ALA A 1 152 ? -9.335 -4.035 6.522 1.00 96.44 152 ALA A CA 1
ATOM 1133 C C . ALA A 1 152 ? -7.881 -3.592 6.730 1.00 96.44 152 ALA A C 1
ATOM 1135 O O . ALA A 1 152 ? -7.147 -3.468 5.751 1.00 96.44 152 ALA A O 1
ATOM 1136 N N . GLN A 1 153 ? -7.453 -3.368 7.977 1.00 97.44 153 GLN A N 1
ATOM 1137 C CA . GLN A 1 153 ? -6.057 -3.067 8.300 1.00 97.44 153 GLN A CA 1
ATOM 1138 C C . GLN A 1 153 ? -5.162 -4.282 8.045 1.00 97.44 153 GLN A C 1
ATOM 1140 O O . GLN A 1 153 ? -4.092 -4.133 7.456 1.00 97.44 153 GLN A O 1
ATOM 1145 N N . GLU A 1 154 ? -5.607 -5.481 8.430 1.00 97.50 154 GLU A N 1
ATOM 1146 C CA . GLU A 1 154 ? -4.887 -6.735 8.168 1.00 97.50 154 GLU A CA 1
ATOM 1147 C C . GLU A 1 154 ? -4.650 -6.948 6.669 1.00 97.50 154 GLU A C 1
ATOM 1149 O O . GLU A 1 154 ? -3.559 -7.334 6.253 1.00 97.50 154 GLU A O 1
ATOM 1154 N N . CYS A 1 155 ? -5.623 -6.576 5.838 1.00 96.88 155 CYS A N 1
ATOM 1155 C CA . CYS A 1 155 ? -5.510 -6.631 4.382 1.00 96.88 155 CYS A CA 1
ATOM 1156 C C . CYS A 1 155 ? -4.514 -5.638 3.766 1.00 96.88 155 CYS A C 1
ATOM 1158 O O . CYS A 1 155 ? -4.257 -5.710 2.564 1.00 96.88 155 CYS A O 1
ATOM 1160 N N . LEU A 1 156 ? -3.932 -4.727 4.553 1.00 95.56 156 LEU A N 1
ATOM 1161 C CA . LEU A 1 156 ? -2.820 -3.878 4.113 1.00 95.56 156 LEU A CA 1
ATOM 1162 C C . LEU A 1 156 ? -1.449 -4.521 4.347 1.00 95.56 156 LEU A C 1
ATOM 1164 O O . LEU A 1 156 ? -0.451 -3.987 3.863 1.00 95.56 156 LEU A O 1
ATOM 1168 N N . LEU A 1 157 ? -1.383 -5.647 5.065 1.00 96.31 157 LEU A N 1
ATOM 1169 C CA . LEU A 1 157 ? -0.164 -6.436 5.216 1.00 96.31 157 LEU A CA 1
ATOM 1170 C C . LEU A 1 157 ? 0.004 -7.359 3.997 1.00 96.31 157 LEU A C 1
ATOM 1172 O O . LEU A 1 157 ? -0.840 -8.239 3.796 1.00 96.31 157 LEU A O 1
ATOM 1176 N N . PRO A 1 158 ? 1.066 -7.202 3.183 1.00 94.62 158 PRO A N 1
ATOM 1177 C CA . PRO A 1 158 ? 1.332 -8.053 2.022 1.00 94.62 158 PRO A CA 1
ATOM 1178 C C . PRO A 1 158 ? 1.150 -9.561 2.254 1.00 94.62 158 PRO A C 1
ATOM 1180 O O . PRO A 1 158 ? 0.497 -10.226 1.451 1.00 94.62 158 PRO A O 1
ATOM 1183 N N . ARG A 1 159 ? 1.687 -10.117 3.347 1.00 95.25 159 ARG A N 1
ATOM 1184 C CA . ARG A 1 159 ? 1.609 -11.558 3.639 1.00 95.25 159 ARG A CA 1
ATOM 1185 C C . ARG A 1 159 ? 0.183 -12.006 3.902 1.00 95.25 159 ARG A C 1
ATOM 1187 O O . ARG A 1 159 ? -0.215 -13.064 3.422 1.00 95.25 159 ARG A O 1
ATOM 1194 N N . HIS A 1 160 ? -0.573 -11.213 4.657 1.00 96.56 160 HIS A N 1
ATOM 1195 C CA . HIS A 1 160 ? -1.970 -11.517 4.943 1.00 96.56 160 HIS A CA 1
ATOM 1196 C C . HIS A 1 160 ? -2.810 -11.390 3.668 1.00 96.56 160 HIS A C 1
ATOM 1198 O O . HIS A 1 160 ? -3.522 -12.323 3.313 1.00 96.56 160 HIS A O 1
ATOM 1204 N N . ALA A 1 161 ? -2.652 -10.297 2.918 1.00 95.62 161 ALA A N 1
ATOM 1205 C CA . ALA A 1 161 ? -3.376 -10.068 1.671 1.00 95.62 161 ALA A CA 1
ATOM 1206 C C . ALA A 1 161 ? -3.163 -11.191 0.639 1.00 95.62 161 ALA A C 1
ATOM 1208 O O . ALA A 1 161 ? -4.110 -11.592 -0.033 1.00 95.62 161 ALA A O 1
ATOM 1209 N N . LEU A 1 162 ? -1.943 -11.733 0.533 1.00 94.56 162 LEU A N 1
ATOM 1210 C CA . LEU A 1 162 ? -1.635 -12.860 -0.357 1.00 94.56 162 LEU A CA 1
ATOM 1211 C C . LEU A 1 162 ? -2.194 -14.199 0.141 1.00 94.56 162 LEU A C 1
ATOM 1213 O O . LEU A 1 162 ? -2.548 -15.049 -0.672 1.00 94.56 162 LEU A O 1
ATOM 1217 N N . ALA A 1 163 ? -2.266 -14.403 1.457 1.00 97.12 163 ALA A N 1
ATOM 1218 C CA . ALA A 1 163 ? -2.845 -15.611 2.043 1.00 97.12 163 ALA A CA 1
ATOM 1219 C C . ALA A 1 163 ? -4.387 -15.602 2.041 1.00 97.12 163 ALA A C 1
ATOM 1221 O O . ALA A 1 163 ? -4.995 -16.668 2.108 1.00 97.12 163 ALA A O 1
ATOM 1222 N N . HIS A 1 164 ? -4.999 -14.418 1.946 1.00 98.00 164 HIS A N 1
ATOM 1223 C CA . HIS A 1 164 ? -6.434 -14.181 2.126 1.00 98.00 164 HIS A CA 1
ATOM 1224 C C . HIS A 1 164 ? -7.029 -13.323 0.996 1.00 98.00 164 HIS A C 1
ATOM 1226 O O . HIS A 1 164 ? -7.781 -12.380 1.241 1.00 98.00 164 HIS A O 1
ATOM 1232 N N . VAL A 1 165 ? -6.681 -13.621 -0.261 1.00 97.56 165 VAL A N 1
ATOM 1233 C CA . VAL A 1 165 ? -7.025 -12.776 -1.422 1.00 97.56 165 VAL A CA 1
ATOM 1234 C C . VAL A 1 165 ? -8.536 -12.549 -1.548 1.00 97.56 165 VAL A C 1
ATOM 1236 O O . VAL A 1 165 ? -8.983 -11.412 -1.729 1.00 97.56 165 VAL A O 1
ATOM 1239 N N . GLU A 1 166 ? -9.336 -13.609 -1.446 1.00 98.06 166 GLU A N 1
ATOM 1240 C CA . GLU A 1 166 ? -10.792 -13.542 -1.577 1.00 98.06 166 GLU A CA 1
ATOM 1241 C C . GLU A 1 166 ? -11.437 -12.773 -0.419 1.00 98.06 166 GLU A C 1
ATOM 1243 O O . GLU A 1 166 ? -12.310 -11.928 -0.648 1.00 98.06 166 GLU A O 1
ATOM 1248 N N . ASP A 1 167 ? -10.973 -13.012 0.807 1.00 98.06 167 ASP A N 1
ATOM 1249 C CA . ASP A 1 167 ? -11.483 -12.346 2.006 1.00 98.06 167 ASP A CA 1
ATOM 1250 C C . ASP A 1 167 ? -11.158 -10.850 1.970 1.00 98.06 167 ASP A C 1
ATOM 1252 O O . ASP A 1 167 ? -12.046 -10.012 2.140 1.00 98.06 167 ASP A O 1
ATOM 1256 N N . CYS A 1 168 ? -9.911 -10.494 1.654 1.00 97.50 168 CYS A N 1
ATOM 1257 C CA . CYS A 1 168 ? -9.476 -9.105 1.573 1.00 97.50 168 CYS A CA 1
ATOM 1258 C C . CYS A 1 168 ? -10.168 -8.329 0.459 1.00 97.50 168 CYS A C 1
ATOM 1260 O O . CYS A 1 168 ? -10.507 -7.151 0.632 1.00 97.50 168 CYS A O 1
ATOM 1262 N N . ARG A 1 169 ? -10.465 -8.989 -0.663 1.00 96.56 169 ARG A N 1
ATOM 1263 C CA . ARG A 1 169 ? -11.334 -8.421 -1.691 1.00 96.56 169 ARG A CA 1
ATOM 1264 C C . ARG A 1 169 ? -12.731 -8.136 -1.133 1.00 96.56 169 ARG A C 1
ATOM 1266 O O . ARG A 1 169 ? -13.205 -7.006 -1.250 1.00 96.56 169 ARG A O 1
ATOM 1273 N N . ALA A 1 170 ? -13.371 -9.116 -0.497 1.00 97.81 170 ALA A N 1
ATOM 1274 C CA . ALA A 1 170 ? -14.719 -8.961 0.049 1.00 97.81 170 ALA A CA 1
ATOM 1275 C C . ALA A 1 170 ? -14.793 -7.916 1.178 1.00 97.81 170 ALA A C 1
ATOM 1277 O O . ALA A 1 170 ? -15.805 -7.232 1.331 1.00 97.81 170 ALA A O 1
ATOM 1278 N N . ILE A 1 171 ? -13.745 -7.779 1.991 1.00 96.75 171 ILE A N 1
ATOM 1279 C CA . ILE A 1 171 ? -13.622 -6.731 3.013 1.00 96.75 171 ILE A CA 1
ATOM 1280 C C . ILE A 1 171 ? -13.528 -5.358 2.343 1.00 96.75 171 ILE A C 1
ATOM 1282 O O . ILE A 1 171 ? -14.320 -4.470 2.658 1.00 96.75 171 ILE A O 1
ATOM 1286 N N . THR A 1 172 ? -12.636 -5.201 1.362 1.00 93.44 172 THR A N 1
ATOM 1287 C CA . THR A 1 172 ? -12.428 -3.927 0.655 1.00 93.44 172 THR A CA 1
ATOM 1288 C C . THR A 1 172 ? -13.686 -3.461 -0.085 1.00 93.44 172 THR A C 1
ATOM 1290 O O . THR A 1 172 ? -14.010 -2.272 -0.081 1.00 93.44 172 THR A O 1
ATOM 1293 N N . GLU A 1 173 ? -14.434 -4.385 -0.693 1.00 95.06 173 GLU A N 1
ATOM 1294 C CA . GLU A 1 173 ? -15.695 -4.092 -1.390 1.00 95.06 173 GLU A CA 1
ATOM 1295 C C . GLU A 1 173 ? -16.814 -3.624 -0.440 1.00 95.06 173 GLU A C 1
ATOM 1297 O O . GLU A 1 173 ? -17.701 -2.877 -0.861 1.00 95.06 173 GLU A O 1
ATOM 1302 N N . ARG A 1 174 ? -16.766 -4.022 0.839 1.00 96.06 174 ARG A N 1
ATOM 1303 C CA . ARG A 1 174 ? -17.750 -3.651 1.871 1.00 96.06 174 ARG A CA 1
ATOM 1304 C C . ARG A 1 174 ? -17.416 -2.362 2.620 1.00 96.06 174 ARG A C 1
ATOM 1306 O O . ARG A 1 174 ? -18.263 -1.892 3.375 1.00 96.06 174 ARG A O 1
ATOM 1313 N N . LEU A 1 175 ? -16.224 -1.797 2.426 1.00 95.38 175 LEU A N 1
ATOM 1314 C CA . LEU A 1 175 ? -15.826 -0.546 3.069 1.00 95.38 175 LEU A CA 1
ATOM 1315 C C . LEU A 1 175 ? -16.771 0.605 2.704 1.00 95.38 175 LEU A C 1
ATOM 1317 O O . LEU A 1 175 ? -17.158 0.790 1.539 1.00 95.38 175 LEU A O 1
ATOM 1321 N N . ASP A 1 176 ? -17.065 1.447 3.694 1.00 96.06 176 ASP A N 1
ATOM 1322 C CA . ASP A 1 176 ? -17.852 2.653 3.473 1.00 96.06 176 ASP A CA 1
ATOM 1323 C C . ASP A 1 176 ? -17.163 3.568 2.440 1.00 96.06 176 ASP A C 1
ATOM 1325 O O . ASP A 1 176 ? -15.933 3.565 2.316 1.00 96.06 176 ASP A O 1
ATOM 1329 N N . PRO A 1 177 ? -17.914 4.378 1.669 1.00 94.31 177 PRO A N 1
ATOM 1330 C CA . PRO A 1 177 ? -17.323 5.288 0.685 1.00 94.31 177 PRO A CA 1
ATOM 1331 C C . PRO A 1 177 ? -16.234 6.202 1.268 1.00 94.31 177 PRO A C 1
ATOM 1333 O O . PRO A 1 177 ? -15.196 6.374 0.636 1.00 94.31 177 PRO A O 1
ATOM 1336 N N . GLU A 1 178 ? -16.437 6.721 2.485 1.00 94.12 178 GLU A N 1
ATOM 1337 C CA . GLU A 1 178 ? -15.447 7.558 3.180 1.00 94.12 178 GLU A CA 1
ATOM 1338 C C . GLU A 1 178 ? -14.158 6.777 3.483 1.00 94.12 178 GLU A C 1
ATOM 1340 O O . GLU A 1 178 ? -13.059 7.287 3.281 1.00 94.12 178 GLU A O 1
ATOM 1345 N N . GLN A 1 179 ? -14.275 5.520 3.918 1.00 93.25 179 GLN A N 1
ATOM 1346 C CA . GLN A 1 179 ? -13.128 4.659 4.222 1.00 93.25 179 GLN A CA 1
ATOM 1347 C C . GLN A 1 179 ? -12.346 4.290 2.956 1.00 93.25 179 GLN A C 1
ATOM 1349 O O . GLN A 1 179 ? -11.116 4.297 2.968 1.00 93.25 179 GLN A O 1
ATOM 1354 N N . ARG A 1 180 ? -13.043 4.019 1.844 1.00 91.31 180 ARG A N 1
ATOM 1355 C CA . ARG A 1 180 ? -12.404 3.746 0.546 1.00 91.31 180 ARG A CA 1
ATOM 1356 C C . ARG A 1 180 ? -11.653 4.956 0.012 1.00 91.31 180 ARG A C 1
ATOM 1358 O O . ARG A 1 180 ? -10.523 4.803 -0.441 1.00 91.31 180 ARG A O 1
ATOM 1365 N N . GLU A 1 181 ? -12.250 6.142 0.085 1.00 91.56 181 GLU A N 1
ATOM 1366 C CA . GLU A 1 181 ? -11.585 7.389 -0.306 1.00 91.56 181 GLU A CA 1
ATOM 1367 C C . GLU A 1 181 ? -10.351 7.646 0.565 1.00 91.56 181 GLU A C 1
ATOM 1369 O O . GLU A 1 181 ? -9.280 7.992 0.068 1.00 91.56 181 GLU A O 1
ATOM 1374 N N . LEU A 1 182 ? -10.475 7.412 1.868 1.00 88.81 182 LEU A N 1
ATOM 1375 C CA . LEU A 1 182 ? -9.380 7.562 2.809 1.00 88.81 182 LEU A CA 1
ATOM 1376 C C . LEU A 1 182 ? -8.221 6.596 2.507 1.00 88.81 182 LEU A C 1
ATOM 1378 O O . LEU A 1 182 ? -7.071 7.033 2.488 1.00 88.81 182 LEU A O 1
ATOM 1382 N N . LEU A 1 183 ? -8.508 5.330 2.191 1.00 86.69 183 LEU A N 1
ATOM 1383 C CA . LEU A 1 183 ? -7.497 4.357 1.769 1.00 86.69 183 LEU A CA 1
ATOM 1384 C C . LEU A 1 183 ? -6.843 4.740 0.429 1.00 86.69 183 LEU A C 1
ATOM 1386 O O . LEU A 1 183 ? -5.622 4.679 0.300 1.00 86.69 183 LEU A O 1
ATOM 1390 N N . GLN A 1 184 ? -7.624 5.184 -0.559 1.00 87.00 184 GLN A N 1
ATOM 1391 C CA . GLN A 1 184 ? -7.103 5.626 -1.860 1.00 87.00 184 GLN A CA 1
ATOM 1392 C C . GLN A 1 184 ? -6.178 6.839 -1.720 1.00 87.00 184 GLN A C 1
ATOM 1394 O O . GLN A 1 184 ? -5.076 6.850 -2.267 1.00 87.00 184 GLN A O 1
ATOM 1399 N N . ASN A 1 185 ? -6.582 7.834 -0.931 1.00 85.75 185 ASN A N 1
ATOM 1400 C CA . ASN A 1 185 ? -5.757 9.003 -0.640 1.00 85.75 185 ASN A CA 1
ATOM 1401 C C . ASN A 1 185 ? -4.482 8.614 0.122 1.00 85.75 185 ASN A C 1
ATOM 1403 O O . ASN A 1 185 ? -3.410 9.152 -0.155 1.00 85.75 185 ASN A O 1
ATOM 1407 N N . ALA A 1 186 ? -4.579 7.652 1.046 1.00 81.88 186 ALA A N 1
ATOM 1408 C CA . ALA A 1 186 ? -3.436 7.148 1.797 1.00 81.88 186 ALA A CA 1
ATOM 1409 C C . ALA A 1 186 ? -2.432 6.398 0.917 1.00 81.88 186 ALA A C 1
ATOM 1411 O O . ALA A 1 186 ? -1.241 6.512 1.171 1.00 81.88 186 ALA A O 1
ATOM 1412 N N . LEU A 1 187 ? -2.880 5.685 -0.121 1.00 82.88 187 LEU A N 1
ATOM 1413 C CA . LEU A 1 187 ? -2.027 4.982 -1.091 1.00 82.88 187 LEU A CA 1
ATOM 1414 C C . LEU A 1 187 ? -1.551 5.877 -2.249 1.00 82.88 187 LEU A C 1
ATOM 1416 O O . LEU A 1 187 ? -0.892 5.405 -3.175 1.00 82.88 187 LEU A O 1
ATOM 1420 N N . GLY A 1 188 ? -1.833 7.180 -2.172 1.00 69.50 188 GLY A N 1
ATOM 1421 C CA . GLY A 1 188 ? -1.342 8.177 -3.115 1.00 69.50 188 GLY A CA 1
ATOM 1422 C C . GLY A 1 188 ? -2.157 8.258 -4.399 1.00 69.50 188 GLY A C 1
ATOM 1423 O O . GLY A 1 188 ? -1.536 8.279 -5.460 1.00 69.50 188 GLY A O 1
ATOM 1424 N N . GLY A 1 189 ? -3.496 8.280 -4.276 1.00 52.53 189 GLY A N 1
ATOM 1425 C CA . GLY A 1 189 ? -4.506 8.483 -5.334 1.00 52.53 189 GLY A CA 1
ATOM 1426 C C . GLY A 1 189 ? -4.061 9.293 -6.548 1.00 52.53 189 GLY A C 1
ATOM 1427 O O . GLY A 1 189 ? -3.407 10.343 -6.379 1.00 52.53 189 GLY A O 1
#

Secondary structure (DSSP, 8-state):
---PPPP------------------------------------------------------------------------HHHHHHHHHHHHHHHHHHHHHHHT--SSSHHHHHHHHHHHHHHHHHHH-TTTPPPPPPHHHHHHHHTTS-HHHHHTTSHHHHHHSHHHHHHHHHHS-HHHHHHHHHHTT-